Protein AF-A0A377ZFV7-F1 (afdb_monomer_lite)

Radius of gyration: 26.38 Å; chains: 1; bounding box: 52×52×79 Å

Foldseek 3Di:
DDDDDDDDDDPDDDDPDDDVVVVDDAQVLLQLLQLEDPVVNVVVLVVLLVVLVPVPDVVVNVVVLLVVLQRPLVSSCSNCVSVVHDDDPCSVPHDHDDHDVNRRYDNVSYCPSPPDDAQAPFEWEWEDDLAAAPVVVVVVCVVCVVSNYHYAYEYQDADWHQYPVRDTDGHRYYCVRCPLVNRRDDDDDDDDDDDPDDDDDRARDNPNDGDDD

InterPro domains:
  IPR010582 Catalase immune-responsive domain [PF06628] (20-83)
  IPR020835 Catalase superfamily [SSF56634] (13-105)
  IPR024712 Catalase, mono-functional, haem-containing, clade 2 [PTHR42821] (7-181)
  IPR029062 Class I glutamine amidotransferase-like [G3DSA:3.40.50.880] (121-182)
  IPR043156 Catalase, mono-functional, haem-containing, clade 2, helical domain [G3DSA:1.20.1370.20] (17-120)

Structure (mmCIF, N/CA/C/O backbone):
data_AF-A0A377ZFV7-F1
#
_entry.id   AF-A0A377ZFV7-F1
#
loop_
_atom_site.group_PDB
_atom_site.id
_atom_site.type_symbol
_atom_site.label_atom_id
_atom_site.label_alt_id
_atom_site.label_comp_id
_atom_site.label_asym_id
_atom_site.label_entity_id
_atom_site.label_seq_id
_atom_site.pdbx_PDB_ins_code
_atom_site.Cartn_x
_atom_site.Cartn_y
_atom_site.Cartn_z
_atom_site.occupancy
_atom_site.B_iso_or_equiv
_atom_site.auth_seq_id
_atom_site.auth_comp_id
_atom_site.auth_asym_id
_atom_site.auth_atom_id
_atom_site.pdbx_PDB_model_num
ATOM 1 N N . MET A 1 1 ? -27.973 33.527 -16.869 1.00 44.62 1 MET A N 1
ATOM 2 C CA . MET A 1 1 ? -27.490 33.645 -18.260 1.00 44.62 1 MET A CA 1
ATOM 3 C C . MET A 1 1 ? -26.075 33.079 -18.285 1.00 44.62 1 MET A C 1
ATOM 5 O O . MET A 1 1 ? -25.157 33.762 -17.860 1.00 44.62 1 MET A O 1
ATOM 9 N N . ALA A 1 2 ? -25.918 31.790 -18.598 1.00 49.75 2 ALA A N 1
ATOM 10 C CA . ALA A 1 2 ? -24.609 31.134 -18.607 1.00 49.75 2 ALA A CA 1
ATOM 11 C C . ALA A 1 2 ? -23.930 31.407 -19.956 1.00 49.75 2 ALA A C 1
ATOM 13 O O . ALA A 1 2 ? -24.480 31.064 -21.002 1.00 49.75 2 ALA A O 1
ATOM 14 N N . LEU A 1 3 ? -22.778 32.081 -19.929 1.00 61.56 3 LEU A N 1
ATOM 15 C CA . LEU A 1 3 ? -21.938 32.307 -21.106 1.00 61.56 3 LEU A CA 1
ATOM 16 C C . LEU A 1 3 ? -21.513 30.948 -21.675 1.00 61.56 3 LEU A C 1
ATOM 18 O O . LEU A 1 3 ? -20.969 30.114 -20.954 1.00 61.56 3 LEU A O 1
ATOM 22 N N . SER A 1 4 ? -21.794 30.715 -22.957 1.00 64.75 4 SER A N 1
ATOM 23 C CA . SER A 1 4 ? -21.299 29.526 -23.656 1.00 64.75 4 SER A CA 1
ATOM 24 C C . SER A 1 4 ? -19.768 29.580 -23.740 1.00 64.75 4 SER A C 1
ATOM 26 O O . SER A 1 4 ? -19.225 30.671 -23.941 1.00 64.75 4 SER A O 1
ATOM 28 N N . PRO A 1 5 ? -19.062 28.444 -23.585 1.00 71.06 5 PRO A N 1
ATOM 29 C CA . PRO A 1 5 ? -17.611 28.419 -23.710 1.00 71.06 5 PRO A CA 1
ATOM 30 C C . PRO A 1 5 ? -17.190 28.880 -25.117 1.00 71.06 5 PRO A C 1
ATOM 32 O O . PRO A 1 5 ? -17.908 28.609 -26.087 1.00 71.06 5 PRO A O 1
ATOM 35 N N . PRO A 1 6 ? -16.055 29.591 -25.249 1.00 79.25 6 PRO A N 1
ATOM 36 C CA . PRO A 1 6 ? -15.599 30.084 -26.541 1.00 79.25 6 PRO A CA 1
ATOM 37 C C . PRO A 1 6 ? -15.317 28.915 -27.501 1.00 79.25 6 PRO A C 1
ATOM 39 O O . PRO A 1 6 ? -14.853 27.859 -27.061 1.00 79.25 6 PRO A O 1
ATOM 42 N N . PRO A 1 7 ? -15.577 29.081 -28.812 1.00 73.06 7 PRO A N 1
ATOM 43 C CA . PRO A 1 7 ? -15.327 28.029 -29.788 1.00 73.06 7 PRO A CA 1
ATOM 44 C C . PRO A 1 7 ? -13.829 27.701 -29.848 1.00 73.06 7 PRO A C 1
ATOM 46 O O . PRO A 1 7 ? -13.000 28.577 -30.094 1.00 73.06 7 PRO A O 1
ATOM 49 N N . SER A 1 8 ? -13.473 26.431 -29.642 1.00 77.44 8 SER A N 1
ATOM 50 C CA . SER A 1 8 ? -12.096 25.954 -29.787 1.00 77.44 8 SER A CA 1
ATOM 51 C C . SER A 1 8 ? -11.778 25.693 -31.260 1.00 77.44 8 SER A C 1
ATOM 53 O O . SER A 1 8 ? -12.455 24.891 -31.906 1.00 77.44 8 SER A O 1
ATOM 55 N N . ALA A 1 9 ? -10.738 26.328 -31.799 1.00 75.38 9 ALA A N 1
ATOM 56 C CA . ALA A 1 9 ? -10.290 26.064 -33.162 1.00 75.38 9 ALA A CA 1
ATOM 57 C C . ALA A 1 9 ? -9.622 24.677 -33.266 1.00 75.38 9 ALA A C 1
ATOM 59 O O . ALA A 1 9 ? -8.660 24.398 -32.553 1.00 75.38 9 ALA A O 1
ATOM 60 N N . SER A 1 10 ? -10.095 23.817 -34.176 1.00 69.56 10 SER A N 1
ATOM 61 C CA . SER A 1 10 ? -9.444 22.541 -34.506 1.00 69.56 10 SER A CA 1
ATOM 62 C C . SER A 1 10 ? -8.810 22.610 -35.897 1.00 69.56 10 SER A C 1
ATOM 64 O O . SER A 1 10 ? -9.507 22.572 -36.909 1.00 69.56 10 SER A O 1
ATOM 66 N N . THR A 1 11 ? -7.482 22.678 -35.959 1.00 75.25 11 THR A N 1
ATOM 67 C CA . THR A 1 11 ? -6.685 22.592 -37.203 1.00 75.25 11 THR A CA 1
ATOM 68 C C . THR A 1 11 ? -6.180 21.171 -37.492 1.00 75.25 11 THR A C 1
ATOM 70 O O . THR A 1 11 ? -5.401 20.953 -38.419 1.00 75.25 11 THR A O 1
ATOM 73 N N . ALA A 1 12 ? -6.606 20.190 -36.693 1.00 71.50 12 ALA A N 1
ATOM 74 C CA . ALA A 1 12 ? -6.081 18.833 -36.720 1.00 71.50 12 ALA A CA 1
ATOM 75 C C . ALA A 1 12 ? -6.584 18.024 -37.927 1.00 71.50 12 ALA A C 1
ATOM 77 O O . ALA A 1 12 ? -7.777 17.983 -38.230 1.00 71.50 12 ALA A O 1
ATOM 78 N N . LYS A 1 13 ? -5.662 17.316 -38.588 1.00 80.06 13 LYS A N 1
ATOM 79 C CA . LYS A 1 13 ? -6.002 16.302 -39.593 1.00 80.06 13 LYS A CA 1
ATOM 80 C C . LYS A 1 13 ? -6.490 15.041 -38.880 1.00 80.06 13 LYS A C 1
ATOM 82 O O . LYS A 1 13 ? -5.920 14.649 -37.867 1.00 80.06 13 LYS A O 1
ATOM 87 N N . LYS A 1 14 ? -7.515 14.382 -39.426 1.00 82.88 14 LYS A N 1
ATOM 88 C CA . LYS A 1 14 ? -8.007 13.100 -38.905 1.00 82.88 14 LYS A CA 1
ATOM 89 C C . LYS A 1 14 ? -6.903 12.043 -39.026 1.00 82.88 14 LYS A C 1
ATOM 91 O O . LYS A 1 14 ? -6.570 11.630 -40.133 1.00 82.88 14 LYS A O 1
ATOM 96 N N . SER A 1 15 ? -6.356 11.608 -37.898 1.00 82.19 15 SER A N 1
ATOM 97 C CA . SER A 1 15 ? -5.379 10.523 -37.804 1.00 82.19 15 SER A CA 1
ATOM 98 C C . SER A 1 15 ? -5.734 9.592 -36.645 1.00 82.19 15 SER A C 1
ATOM 100 O O . SER A 1 15 ? -6.399 9.994 -35.692 1.00 82.19 15 SER A O 1
ATOM 102 N N . ALA A 1 16 ? -5.300 8.335 -36.730 1.00 80.25 16 ALA A N 1
ATOM 103 C CA . ALA A 1 16 ? -5.353 7.376 -35.630 1.00 80.25 16 ALA A CA 1
ATOM 104 C C . ALA A 1 16 ? -3.935 7.201 -35.067 1.00 80.25 16 ALA A C 1
ATOM 106 O O . ALA A 1 16 ? -3.266 6.207 -35.331 1.00 80.25 16 ALA A O 1
ATOM 107 N N . SER A 1 17 ? -3.443 8.222 -34.364 1.00 82.62 17 SER A N 1
ATOM 108 C CA . SER A 1 17 ? -2.094 8.257 -33.787 1.00 82.62 17 SER A CA 1
ATOM 109 C C . SER A 1 17 ? -2.138 8.827 -32.374 1.00 82.62 17 SER A C 1
ATOM 111 O O . SER A 1 17 ? -2.801 9.841 -32.152 1.00 82.62 17 SER A O 1
ATOM 113 N N . ALA A 1 18 ? -1.401 8.225 -31.440 1.00 82.88 18 ALA A N 1
ATOM 114 C CA . ALA A 1 18 ? -1.183 8.829 -30.130 1.00 82.88 18 ALA A CA 1
ATOM 115 C C . ALA A 1 18 ? -0.324 10.094 -30.278 1.00 82.88 18 ALA A C 1
ATOM 117 O O . ALA A 1 18 ? 0.642 10.110 -31.044 1.00 82.88 18 ALA A O 1
ATOM 118 N N . ALA A 1 19 ? -0.689 11.164 -29.571 1.00 87.81 19 ALA A N 1
ATOM 119 C CA . ALA A 1 19 ? 0.104 12.384 -29.581 1.00 87.81 19 ALA A CA 1
ATOM 120 C C . ALA A 1 19 ? 1.446 12.140 -28.860 1.00 87.81 19 ALA A C 1
ATOM 122 O O . ALA A 1 19 ? 1.444 11.522 -27.794 1.00 87.81 19 ALA A O 1
ATOM 123 N N . PRO A 1 20 ? 2.582 12.647 -29.377 1.00 87.69 20 PRO A N 1
ATOM 124 C CA . PRO A 1 20 ? 3.894 12.424 -28.763 1.00 87.69 20 PRO A CA 1
ATOM 125 C C . PRO A 1 20 ? 3.994 12.882 -27.303 1.00 87.69 20 PRO A C 1
ATOM 127 O O . PRO A 1 20 ? 4.747 12.303 -26.530 1.00 87.69 20 PRO A O 1
ATOM 130 N N . SER A 1 21 ? 3.194 13.875 -26.897 1.00 87.62 21 SER A N 1
ATOM 131 C CA . SER A 1 21 ? 3.130 14.353 -25.510 1.00 87.62 21 SER A CA 1
ATOM 132 C C . SER A 1 21 ? 2.621 13.307 -24.509 1.00 87.62 21 SER A C 1
ATOM 134 O O . SER A 1 21 ? 2.750 13.516 -23.312 1.00 87.62 21 SER A O 1
ATOM 136 N N . PHE A 1 22 ? 2.042 12.198 -24.978 1.00 88.88 22 PHE A N 1
ATOM 137 C CA . PHE A 1 22 ? 1.564 11.082 -24.153 1.00 88.88 22 PHE A CA 1
ATOM 138 C C . PHE A 1 22 ? 2.612 9.961 -24.021 1.00 88.88 22 PHE A C 1
ATOM 140 O O . PHE A 1 22 ? 2.316 8.919 -23.449 1.00 88.88 22 PHE A O 1
ATOM 147 N N . GLY A 1 23 ? 3.813 10.138 -24.587 1.00 92.56 23 GLY A N 1
ATOM 148 C CA . GLY A 1 23 ? 4.883 9.134 -24.619 1.00 92.56 23 GLY A CA 1
ATOM 149 C C . GLY A 1 23 ? 5.722 9.015 -23.341 1.00 92.56 23 GLY A C 1
ATOM 150 O O . GLY A 1 23 ? 6.803 8.437 -23.395 1.00 92.56 23 GLY A O 1
ATOM 151 N N . GLU A 1 24 ? 5.270 9.588 -22.225 1.00 93.75 24 GLU A N 1
ATOM 152 C CA . GLU A 1 24 ? 5.927 9.519 -20.915 1.00 93.75 24 GLU A CA 1
ATOM 153 C C . GLU A 1 24 ? 5.039 8.698 -19.968 1.00 93.75 24 GLU A C 1
ATOM 155 O O . GLU A 1 24 ? 3.837 8.951 -19.875 1.00 93.75 24 GLU A O 1
ATOM 160 N N . TYR A 1 25 ? 5.614 7.688 -19.310 1.00 96.00 25 TYR A N 1
ATOM 161 C CA . TYR A 1 25 ? 4.856 6.656 -18.591 1.00 96.00 25 TYR A CA 1
ATOM 162 C C . TYR A 1 25 ? 5.314 6.422 -17.149 1.00 96.00 25 TYR A C 1
ATOM 164 O O . TYR A 1 25 ? 4.626 5.721 -16.409 1.00 96.00 25 TYR A O 1
ATOM 172 N N . TYR A 1 26 ? 6.464 6.961 -16.743 1.00 97.69 26 TYR A N 1
ATOM 173 C CA . TYR A 1 26 ? 7.165 6.545 -15.528 1.00 97.69 26 TYR A CA 1
ATOM 174 C C . TYR A 1 26 ? 7.356 7.680 -14.515 1.00 97.69 26 TYR A C 1
ATOM 176 O O . TYR A 1 26 ? 7.428 7.400 -13.317 1.00 97.69 26 TYR A O 1
ATOM 184 N N . ALA A 1 27 ? 7.372 8.950 -14.936 1.00 97.00 27 ALA A N 1
ATOM 185 C CA . ALA A 1 27 ? 7.595 10.077 -14.028 1.00 97.00 27 ALA A CA 1
ATOM 186 C C . ALA A 1 27 ? 6.456 10.237 -13.010 1.00 97.00 27 ALA A C 1
ATOM 188 O O . ALA A 1 27 ? 6.713 10.423 -11.823 1.00 97.00 27 ALA A O 1
ATOM 189 N N . GLN A 1 28 ? 5.199 10.095 -13.443 1.00 97.00 28 GLN A N 1
ATOM 190 C CA . GLN A 1 28 ? 4.037 10.178 -12.547 1.00 97.00 28 GLN A CA 1
ATOM 191 C C . GLN A 1 28 ? 3.963 9.003 -11.548 1.00 97.00 28 GLN A C 1
ATOM 193 O O . GLN A 1 28 ? 3.819 9.259 -10.351 1.00 97.00 28 GLN A O 1
ATOM 198 N N . PRO A 1 29 ? 4.124 7.724 -11.960 1.00 98.06 29 PRO A N 1
ATOM 199 C CA . PRO A 1 29 ? 4.243 6.618 -11.006 1.00 98.06 29 PRO A CA 1
ATOM 200 C C . PRO A 1 29 ? 5.390 6.787 -10.008 1.00 98.06 29 PRO A C 1
ATOM 202 O O . PRO A 1 29 ? 5.229 6.462 -8.832 1.00 98.06 29 PRO A O 1
ATOM 205 N N . ARG A 1 30 ? 6.533 7.324 -10.454 1.00 97.81 30 ARG A N 1
ATOM 206 C CA . ARG A 1 30 ? 7.673 7.599 -9.577 1.00 97.81 30 ARG A CA 1
ATOM 207 C C . ARG A 1 30 ? 7.340 8.681 -8.556 1.00 97.81 30 ARG A C 1
ATOM 209 O O . ARG A 1 30 ? 7.578 8.472 -7.370 1.00 97.81 30 ARG A O 1
ATOM 216 N N . LEU A 1 31 ? 6.751 9.793 -8.996 1.00 98.06 31 LEU A N 1
ATOM 217 C CA . LEU A 1 31 ? 6.278 10.856 -8.109 1.00 98.06 31 LEU A CA 1
ATOM 218 C C . LEU A 1 31 ? 5.319 10.294 -7.051 1.00 98.06 31 LEU A C 1
ATOM 220 O O . LEU A 1 31 ? 5.494 10.555 -5.862 1.00 98.06 31 LEU A O 1
ATOM 224 N N . PHE A 1 32 ? 4.350 9.471 -7.463 1.00 98.31 32 PHE A N 1
ATOM 225 C CA . PHE A 1 32 ? 3.420 8.823 -6.542 1.00 98.31 32 PHE A CA 1
ATOM 226 C C . PHE A 1 32 ? 4.153 7.950 -5.517 1.00 98.31 32 PHE A C 1
ATOM 228 O O . PHE A 1 32 ? 3.952 8.141 -4.321 1.00 98.31 32 PHE A O 1
ATOM 235 N N . TRP A 1 33 ? 5.041 7.054 -5.963 1.00 98.12 33 TRP A N 1
ATOM 236 C CA . TRP A 1 33 ? 5.828 6.160 -5.104 1.00 98.12 33 TRP A CA 1
ATOM 237 C C . TRP A 1 33 ? 6.673 6.908 -4.064 1.00 98.12 33 TRP A C 1
ATOM 239 O O . TRP A 1 33 ? 6.660 6.558 -2.882 1.00 98.12 33 TRP A O 1
ATOM 249 N N . LEU A 1 34 ? 7.378 7.962 -4.485 1.00 97.69 34 LEU A N 1
ATOM 250 C CA . LEU A 1 34 ? 8.231 8.777 -3.612 1.00 97.69 34 LEU A CA 1
ATOM 251 C C . LEU A 1 34 ? 7.438 9.616 -2.605 1.00 97.69 34 LEU A C 1
ATOM 253 O O . LEU A 1 34 ? 7.991 10.052 -1.594 1.00 97.69 34 LEU A O 1
ATOM 257 N N . SER A 1 35 ? 6.154 9.833 -2.873 1.00 97.56 35 SER A N 1
ATOM 258 C CA . SER A 1 35 ? 5.252 10.576 -1.994 1.00 97.56 35 SER A CA 1
ATOM 259 C C . SER A 1 35 ? 4.660 9.722 -0.872 1.00 97.56 35 SER A C 1
ATOM 261 O O . SER A 1 35 ? 4.135 10.268 0.094 1.00 97.56 35 SER A O 1
ATOM 263 N N . GLN A 1 36 ? 4.753 8.395 -0.975 1.00 97.75 36 GLN A N 1
ATOM 264 C CA . GLN A 1 36 ? 4.169 7.470 -0.009 1.00 97.75 36 GLN A CA 1
ATOM 265 C C . GLN A 1 36 ? 5.007 7.359 1.269 1.00 97.75 36 GLN A C 1
ATOM 267 O O . GLN A 1 36 ? 6.240 7.365 1.242 1.00 97.75 36 GLN A O 1
ATOM 272 N N . THR A 1 37 ? 4.335 7.173 2.404 1.00 96.19 37 THR A N 1
ATOM 273 C CA . THR A 1 37 ? 4.993 6.804 3.663 1.00 96.19 37 THR A CA 1
ATOM 274 C C . THR A 1 37 ? 5.579 5.384 3.577 1.00 96.19 37 THR A C 1
ATOM 276 O O . THR A 1 37 ? 5.115 4.572 2.772 1.00 96.19 37 THR A O 1
ATOM 279 N N . PRO A 1 38 ? 6.547 5.006 4.436 1.00 96.31 38 PRO A N 1
ATOM 280 C CA . PRO A 1 38 ? 7.144 3.667 4.390 1.00 96.31 38 PRO A CA 1
ATOM 281 C C . PRO A 1 38 ? 6.132 2.515 4.509 1.00 96.31 38 PRO A C 1
ATOM 283 O O . PRO A 1 38 ? 6.322 1.461 3.907 1.00 96.31 38 PRO A O 1
ATOM 286 N N . ILE A 1 39 ? 5.038 2.707 5.257 1.00 95.06 39 ILE A N 1
ATOM 287 C CA . ILE A 1 39 ? 3.989 1.686 5.393 1.00 95.06 39 ILE A CA 1
ATOM 288 C C . ILE A 1 39 ? 3.142 1.560 4.121 1.00 95.06 39 ILE A C 1
ATOM 290 O O . ILE A 1 39 ? 2.793 0.452 3.722 1.00 95.06 39 ILE A O 1
ATOM 294 N N . GLU A 1 40 ? 2.849 2.672 3.448 1.00 95.75 40 GLU A N 1
ATOM 295 C CA . GLU A 1 40 ? 2.148 2.665 2.159 1.00 95.75 40 GLU A CA 1
ATOM 296 C C . GLU A 1 40 ? 3.015 2.047 1.068 1.00 95.75 40 GLU A C 1
ATOM 298 O O . GLU A 1 40 ? 2.529 1.221 0.300 1.00 95.75 40 GLU A O 1
ATOM 303 N N . GLN A 1 41 ? 4.309 2.374 1.048 1.00 98.06 41 GLN A N 1
ATOM 304 C CA . GLN A 1 41 ? 5.277 1.740 0.157 1.00 98.06 41 GLN A CA 1
ATOM 305 C C . GLN A 1 41 ? 5.299 0.221 0.348 1.00 98.06 41 GLN A C 1
ATOM 307 O O . GLN A 1 41 ? 5.231 -0.524 -0.632 1.00 98.06 41 GLN A O 1
ATOM 312 N N . GLN A 1 42 ? 5.305 -0.252 1.598 1.00 98.06 42 GLN A N 1
ATOM 313 C CA . GLN A 1 42 ? 5.226 -1.682 1.884 1.00 98.06 42 GLN A CA 1
ATOM 314 C C . GLN A 1 42 ? 3.907 -2.297 1.397 1.00 98.06 42 GLN A C 1
ATOM 316 O O . GLN A 1 42 ? 3.926 -3.347 0.763 1.00 98.06 42 GLN A O 1
ATOM 321 N N . HIS A 1 43 ? 2.765 -1.639 1.616 1.00 97.50 43 HIS A N 1
ATOM 322 C CA . HIS A 1 43 ? 1.480 -2.126 1.104 1.00 97.50 43 HIS A CA 1
ATOM 323 C C . HIS A 1 43 ? 1.432 -2.185 -0.430 1.00 97.50 43 HIS A C 1
ATOM 325 O O . HIS A 1 43 ? 0.825 -3.101 -0.983 1.00 97.50 43 HIS A O 1
ATOM 331 N N . ILE A 1 44 ? 2.074 -1.242 -1.125 1.00 98.25 44 ILE A N 1
ATOM 332 C CA . ILE A 1 44 ? 2.203 -1.264 -2.587 1.00 98.25 44 ILE A CA 1
ATOM 333 C C . ILE A 1 44 ? 3.037 -2.472 -3.027 1.00 98.25 44 ILE A C 1
ATOM 335 O O . ILE A 1 44 ? 2.602 -3.218 -3.907 1.00 98.25 44 ILE A O 1
ATOM 339 N N . ILE A 1 45 ? 4.192 -2.704 -2.392 1.00 98.44 45 ILE A N 1
ATOM 340 C CA . ILE A 1 45 ? 5.043 -3.877 -2.648 1.00 98.44 45 ILE A CA 1
ATOM 341 C C . ILE A 1 45 ? 4.246 -5.169 -2.434 1.00 98.44 45 ILE A C 1
ATOM 343 O O . ILE A 1 45 ? 4.233 -6.043 -3.306 1.00 98.44 45 ILE A O 1
ATOM 347 N N . ASP A 1 46 ? 3.551 -5.284 -1.302 1.00 97.69 46 ASP A N 1
ATOM 348 C CA . ASP A 1 46 ? 2.749 -6.456 -0.952 1.00 97.69 46 ASP A CA 1
ATOM 349 C C . ASP A 1 46 ? 1.598 -6.659 -1.946 1.00 97.69 46 ASP A C 1
ATOM 351 O O . ASP A 1 46 ? 1.312 -7.790 -2.335 1.00 97.69 46 ASP A O 1
ATOM 355 N N . GLY A 1 47 ? 0.970 -5.573 -2.408 1.00 98.12 47 GLY A N 1
ATOM 356 C CA . GLY A 1 47 ? -0.086 -5.591 -3.417 1.00 98.12 47 GLY A CA 1
ATOM 357 C C . GLY A 1 47 ? 0.397 -6.141 -4.758 1.00 98.12 47 GLY A C 1
ATOM 358 O O . GLY A 1 47 ? -0.187 -7.097 -5.274 1.00 98.12 47 GLY A O 1
ATOM 359 N N . PHE A 1 48 ? 1.498 -5.603 -5.294 1.00 98.50 48 PHE A N 1
ATOM 360 C CA . PHE A 1 48 ? 2.116 -6.133 -6.515 1.00 98.50 48 PHE A CA 1
ATOM 361 C C . PHE A 1 48 ? 2.519 -7.597 -6.350 1.00 98.50 48 PHE A C 1
ATOM 363 O O . PHE A 1 48 ? 2.201 -8.424 -7.203 1.00 98.50 48 PHE A O 1
ATOM 370 N N . SER A 1 49 ? 3.168 -7.932 -5.236 1.00 98.00 49 SER A N 1
ATOM 371 C CA . SER A 1 49 ? 3.625 -9.293 -4.948 1.00 98.00 49 SER A CA 1
ATOM 372 C C . SER A 1 49 ? 2.450 -10.274 -4.877 1.00 98.00 49 SER A C 1
ATOM 374 O O . SER A 1 49 ? 2.485 -11.339 -5.493 1.00 98.00 49 SER A O 1
ATOM 376 N N . PHE A 1 50 ? 1.372 -9.906 -4.180 1.00 98.19 50 PHE A N 1
ATOM 377 C CA . PHE A 1 50 ? 0.175 -10.729 -4.040 1.00 98.19 50 PHE A CA 1
ATOM 378 C C . PHE A 1 50 ? -0.527 -10.952 -5.379 1.00 98.19 50 PHE A C 1
ATOM 380 O O . PHE A 1 50 ? -0.860 -12.093 -5.700 1.00 98.19 50 PHE A O 1
ATOM 387 N N . GLU A 1 51 ? -0.731 -9.908 -6.183 1.00 98.44 51 GLU A N 1
ATOM 388 C CA . GLU A 1 51 ? -1.392 -10.059 -7.483 1.00 98.44 51 GLU A CA 1
ATOM 389 C C . GLU A 1 51 ? -0.524 -10.825 -8.487 1.00 98.44 51 GLU A C 1
ATOM 391 O O . GLU A 1 51 ? -1.009 -11.755 -9.136 1.00 98.44 51 GLU A O 1
ATOM 396 N N . LEU A 1 52 ? 0.778 -10.531 -8.559 1.00 97.88 52 LEU A N 1
ATOM 397 C CA . LEU A 1 52 ? 1.695 -11.239 -9.452 1.00 97.88 52 LEU A CA 1
ATOM 398 C C . LEU A 1 52 ? 1.903 -12.698 -9.041 1.00 97.88 52 LEU A C 1
ATOM 400 O O . LEU A 1 52 ? 2.062 -13.541 -9.920 1.00 97.88 52 LEU A O 1
ATOM 404 N N . SER A 1 53 ? 1.812 -13.042 -7.752 1.00 97.19 53 SER A N 1
ATOM 405 C CA . SER A 1 53 ? 1.893 -14.441 -7.298 1.00 97.19 53 SER A CA 1
ATOM 406 C C . SER A 1 53 ? 0.807 -15.342 -7.903 1.00 97.19 53 SER A C 1
ATOM 408 O O . SER A 1 53 ? 0.998 -16.551 -8.025 1.00 97.19 53 SER A O 1
ATOM 410 N N . LYS A 1 54 ? -0.320 -14.759 -8.334 1.00 97.50 54 LYS A N 1
ATOM 411 C CA . LYS A 1 54 ? -1.435 -15.473 -8.974 1.00 97.50 54 LYS A CA 1
ATOM 412 C C . LYS A 1 54 ? -1.262 -15.604 -10.490 1.00 97.50 54 LYS A C 1
ATOM 414 O O . LYS A 1 54 ? -2.040 -16.300 -11.144 1.00 97.50 54 LYS A O 1
ATOM 419 N N . VAL A 1 55 ? -0.262 -14.942 -11.074 1.00 98.06 55 VAL A N 1
ATOM 420 C CA . VAL A 1 55 ? 0.009 -14.989 -12.512 1.00 98.06 55 VAL A CA 1
ATOM 421 C C . VAL A 1 55 ? 0.813 -16.243 -12.843 1.00 98.06 55 VAL A C 1
ATOM 423 O O . VAL A 1 55 ? 2.003 -16.348 -12.558 1.00 98.06 55 VAL A O 1
ATOM 426 N N . VAL A 1 56 ? 0.161 -17.190 -13.519 1.00 97.19 56 VAL A N 1
ATOM 427 C CA . VAL A 1 56 ? 0.748 -18.503 -13.848 1.00 97.19 56 VAL A CA 1
ATOM 428 C C . VAL A 1 56 ? 1.987 -18.388 -14.746 1.00 97.19 56 VAL A C 1
ATOM 430 O O . VAL A 1 56 ? 2.961 -19.114 -14.571 1.00 97.19 56 VAL A O 1
ATOM 433 N N . ARG A 1 57 ? 1.975 -17.476 -15.726 1.00 97.75 57 ARG A N 1
ATOM 434 C CA . ARG A 1 57 ? 3.068 -17.338 -16.702 1.00 97.75 57 ARG A CA 1
ATOM 435 C C . ARG A 1 57 ? 4.199 -16.489 -16.122 1.00 97.75 57 ARG A C 1
ATOM 437 O O . ARG A 1 57 ? 4.023 -15.292 -15.920 1.00 97.75 57 ARG A O 1
ATOM 444 N N . THR A 1 58 ? 5.363 -17.093 -15.892 1.00 95.88 58 THR A N 1
ATOM 445 C CA . THR A 1 58 ? 6.516 -16.435 -15.246 1.00 95.88 58 THR A CA 1
ATOM 446 C C . THR A 1 58 ? 7.030 -15.218 -16.007 1.00 95.88 58 THR A C 1
ATOM 448 O O . THR A 1 58 ? 7.180 -14.162 -15.406 1.00 95.88 58 THR A O 1
ATOM 451 N N . TRP A 1 59 ? 7.150 -15.304 -17.333 1.00 97.12 59 TRP A N 1
ATOM 452 C CA . TRP A 1 59 ? 7.616 -14.187 -18.163 1.00 97.12 59 TRP A CA 1
ATOM 453 C C . TRP A 1 59 ? 6.738 -12.928 -18.066 1.00 97.12 59 TRP A C 1
ATOM 455 O O . TRP A 1 59 ? 7.196 -11.830 -18.366 1.00 97.12 59 TRP A O 1
ATOM 465 N N . ILE A 1 60 ? 5.470 -13.055 -17.651 1.00 97.88 60 ILE A N 1
ATOM 466 C CA . ILE A 1 60 ? 4.617 -11.887 -17.385 1.00 97.88 60 ILE A CA 1
ATOM 467 C C . ILE A 1 60 ? 5.072 -11.196 -16.098 1.00 97.88 60 ILE A C 1
ATOM 469 O O . ILE A 1 60 ? 5.178 -9.975 -16.074 1.00 97.88 60 ILE A O 1
ATOM 473 N N . ARG A 1 61 ? 5.366 -11.967 -15.045 1.00 97.88 61 ARG A N 1
ATOM 474 C CA . ARG A 1 61 ? 5.853 -11.440 -13.763 1.00 97.88 61 ARG A CA 1
ATOM 475 C C . ARG A 1 61 ? 7.180 -10.709 -13.950 1.00 97.88 61 ARG A C 1
ATOM 477 O O . ARG A 1 61 ? 7.303 -9.573 -13.514 1.00 97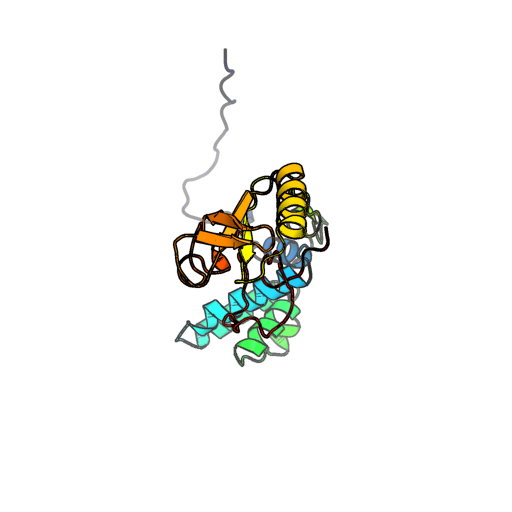.88 61 ARG A O 1
ATOM 484 N N . GLU A 1 62 ? 8.109 -11.326 -14.677 1.00 97.62 62 GLU A N 1
ATOM 485 C CA . GLU A 1 62 ? 9.413 -10.742 -15.022 1.00 97.62 62 GLU A CA 1
ATOM 486 C C . GLU A 1 62 ? 9.264 -9.415 -15.776 1.00 97.62 62 GLU A C 1
ATOM 488 O O . GLU A 1 62 ? 9.886 -8.428 -15.401 1.00 97.62 62 GLU A O 1
ATOM 493 N N . ARG A 1 63 ? 8.377 -9.346 -16.781 1.00 98.25 63 ARG A N 1
ATOM 494 C CA . ARG A 1 63 ? 8.119 -8.100 -17.526 1.00 98.25 63 ARG A CA 1
ATOM 495 C C . ARG A 1 63 ? 7.489 -7.005 -16.676 1.00 98.25 63 ARG A C 1
ATOM 497 O O . ARG A 1 63 ? 7.772 -5.833 -16.887 1.00 98.25 63 ARG A O 1
ATOM 504 N N . VAL A 1 64 ? 6.615 -7.355 -15.734 1.00 98.31 64 VAL A N 1
ATOM 505 C CA . VAL A 1 64 ? 6.050 -6.349 -14.824 1.00 98.31 64 VAL A CA 1
ATOM 506 C C . VAL A 1 64 ? 7.133 -5.828 -13.883 1.00 98.31 64 VAL A C 1
ATOM 508 O O . VAL A 1 64 ? 7.237 -4.618 -13.722 1.00 98.31 64 VAL A O 1
ATOM 511 N N . VAL A 1 65 ? 7.972 -6.704 -13.321 1.00 98.06 65 VAL A N 1
ATOM 512 C CA . VAL A 1 65 ? 9.121 -6.299 -12.490 1.00 98.06 65 VAL A CA 1
ATOM 513 C C . VAL A 1 65 ? 10.098 -5.419 -13.280 1.00 98.06 65 VAL A C 1
ATOM 515 O O . VAL A 1 65 ? 10.570 -4.417 -12.750 1.00 98.06 65 VAL A O 1
ATOM 518 N N . ASP A 1 66 ? 10.321 -5.716 -14.560 1.00 98.06 66 ASP A N 1
ATOM 519 C CA . ASP A 1 66 ? 11.111 -4.871 -15.462 1.00 98.06 66 ASP A CA 1
ATOM 520 C C . ASP A 1 66 ? 10.518 -3.458 -15.605 1.00 98.06 66 ASP A C 1
ATOM 522 O O . ASP A 1 66 ? 11.223 -2.460 -15.455 1.00 98.06 66 ASP A O 1
ATOM 526 N N . HIS A 1 67 ? 9.199 -3.333 -15.782 1.00 98.25 67 HIS A N 1
ATOM 527 C CA . HIS A 1 67 ? 8.540 -2.023 -15.772 1.00 98.25 67 HIS A CA 1
ATOM 528 C C . HIS A 1 67 ? 8.652 -1.305 -14.422 1.00 98.25 67 HIS A C 1
ATOM 530 O O . HIS A 1 67 ? 8.802 -0.085 -14.400 1.00 98.25 67 HIS A O 1
ATOM 536 N N . LEU A 1 68 ? 8.613 -2.028 -13.298 1.00 98.25 68 LEU A N 1
ATOM 537 C CA . LEU A 1 68 ? 8.824 -1.420 -11.982 1.00 98.25 68 LEU A CA 1
ATOM 538 C C . LEU A 1 68 ? 10.237 -0.841 -11.850 1.00 98.25 68 LEU A C 1
ATOM 540 O O . LEU A 1 68 ? 10.393 0.212 -11.237 1.00 98.25 68 LEU A O 1
ATOM 544 N N . ALA A 1 69 ? 11.246 -1.468 -12.463 1.00 98.12 69 ALA A N 1
ATOM 545 C CA . ALA A 1 69 ? 12.625 -0.974 -12.434 1.00 98.12 69 ALA A CA 1
ATOM 546 C C . ALA A 1 69 ? 12.783 0.374 -13.163 1.00 98.12 69 ALA A C 1
ATOM 548 O O . ALA A 1 69 ? 13.625 1.184 -12.786 1.00 98.12 69 ALA A O 1
ATOM 549 N N . HIS A 1 70 ? 11.915 0.666 -14.139 1.00 98.06 70 HIS A N 1
ATOM 550 C CA . HIS A 1 70 ? 11.840 1.982 -14.784 1.00 98.06 70 HIS A CA 1
ATOM 551 C C . HIS A 1 70 ? 11.182 3.055 -13.898 1.00 98.06 70 HIS A C 1
ATOM 553 O O . HIS A 1 70 ? 11.344 4.247 -14.155 1.00 98.06 70 HIS A O 1
ATOM 559 N N . ILE A 1 71 ? 10.434 2.657 -12.864 1.00 98.00 71 ILE A N 1
ATOM 560 C CA . ILE A 1 71 ? 9.776 3.569 -11.916 1.00 98.00 71 ILE A CA 1
ATOM 561 C C . ILE A 1 71 ? 10.705 3.852 -10.735 1.00 98.00 71 ILE A C 1
ATOM 563 O O . ILE A 1 71 ? 10.993 5.013 -10.428 1.00 98.00 71 ILE A O 1
ATOM 567 N N . ASP A 1 72 ? 11.153 2.795 -10.054 1.00 98.38 72 ASP A N 1
ATOM 568 C CA . ASP A 1 72 ? 12.073 2.860 -8.923 1.00 98.38 72 ASP A CA 1
ATOM 569 C C . ASP A 1 72 ? 12.736 1.499 -8.662 1.00 98.38 72 ASP A C 1
ATOM 571 O O . ASP A 1 72 ? 12.062 0.474 -8.527 1.00 98.38 72 ASP A O 1
ATOM 575 N N . THR A 1 73 ? 14.063 1.492 -8.525 1.00 97.31 73 THR A N 1
ATOM 576 C CA . THR A 1 73 ? 14.837 0.258 -8.336 1.00 97.31 73 THR A CA 1
ATOM 577 C C . THR A 1 73 ? 14.471 -0.470 -7.043 1.00 97.31 73 THR A C 1
ATOM 579 O O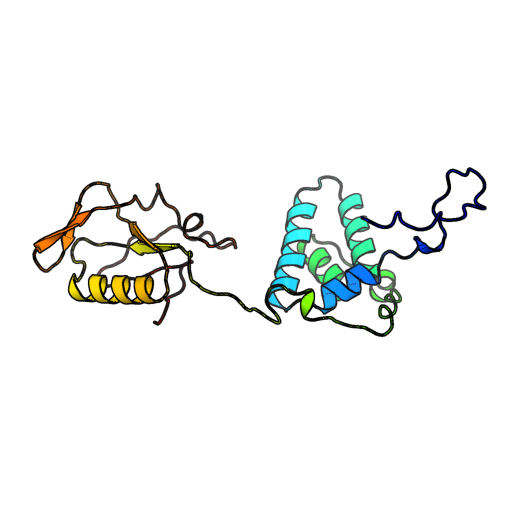 . THR A 1 73 ? 14.357 -1.691 -7.054 1.00 97.31 73 THR A O 1
ATOM 582 N N . LYS A 1 74 ? 14.209 0.242 -5.936 1.00 97.25 74 LYS A N 1
ATOM 583 C CA . LYS A 1 74 ? 13.894 -0.406 -4.648 1.00 97.25 74 LYS A CA 1
ATOM 584 C C . LYS A 1 74 ? 12.531 -1.087 -4.675 1.00 97.25 74 LYS A C 1
ATOM 586 O O . LYS A 1 74 ? 12.378 -2.172 -4.120 1.00 97.25 74 LYS A O 1
ATOM 591 N N . LEU A 1 75 ? 11.551 -0.463 -5.332 1.00 98.38 75 LEU A N 1
ATOM 592 C CA . LEU A 1 75 ? 10.242 -1.071 -5.569 1.00 98.38 75 LEU A CA 1
ATOM 593 C C . LEU A 1 75 ? 10.389 -2.379 -6.358 1.00 98.38 75 LEU A C 1
ATOM 595 O O . LEU A 1 75 ? 9.846 -3.410 -5.961 1.00 98.38 75 LEU A O 1
ATOM 599 N N . ALA A 1 76 ? 11.148 -2.342 -7.453 1.00 98.25 76 ALA A N 1
ATOM 600 C CA . ALA A 1 76 ? 11.362 -3.500 -8.307 1.00 98.25 76 ALA A CA 1
ATOM 601 C C . ALA A 1 76 ? 12.128 -4.625 -7.597 1.00 98.25 76 ALA A C 1
ATOM 603 O O . ALA A 1 76 ? 11.717 -5.779 -7.680 1.00 98.25 76 ALA A O 1
ATOM 604 N N . GLU A 1 77 ? 13.182 -4.297 -6.845 1.00 98.12 77 GLU A N 1
ATOM 605 C CA . GLU A 1 77 ? 13.945 -5.260 -6.043 1.00 98.12 77 GLU A CA 1
ATOM 606 C C . GLU A 1 77 ? 13.078 -5.923 -4.970 1.00 98.12 77 GLU A C 1
ATOM 608 O O . GLU A 1 77 ? 13.117 -7.143 -4.818 1.00 98.12 77 GLU A O 1
ATOM 613 N N . ALA A 1 78 ? 12.256 -5.151 -4.254 1.00 98.31 78 ALA A N 1
ATOM 614 C CA . ALA A 1 78 ? 11.398 -5.690 -3.205 1.00 98.31 78 ALA A CA 1
ATOM 615 C C . ALA A 1 78 ? 10.314 -6.629 -3.765 1.00 98.31 78 ALA A C 1
ATOM 617 O O . ALA A 1 78 ? 10.092 -7.718 -3.230 1.00 98.31 78 ALA A O 1
ATOM 618 N N . VAL A 1 79 ? 9.664 -6.246 -4.870 1.00 98.50 79 VAL A N 1
ATOM 619 C CA . VAL A 1 79 ? 8.682 -7.109 -5.549 1.00 98.50 79 VAL A CA 1
ATOM 620 C C . VAL A 1 79 ? 9.367 -8.331 -6.170 1.00 98.50 79 VAL A C 1
ATOM 622 O O . VAL A 1 79 ? 8.852 -9.444 -6.058 1.00 98.50 79 VAL A O 1
ATOM 625 N N . GLY A 1 80 ? 10.540 -8.152 -6.781 1.00 98.00 80 GLY A N 1
ATOM 626 C CA . GLY A 1 80 ? 11.347 -9.231 -7.347 1.00 98.00 80 GLY A CA 1
ATOM 627 C C . GLY A 1 80 ? 11.722 -10.274 -6.297 1.00 98.00 80 GLY A C 1
ATOM 628 O O . GLY A 1 80 ? 11.445 -11.459 -6.487 1.00 98.00 80 GLY A O 1
ATOM 629 N N . ALA A 1 81 ? 12.225 -9.837 -5.140 1.00 98.12 81 ALA A N 1
ATOM 630 C CA . ALA A 1 81 ? 12.573 -10.711 -4.021 1.00 98.12 81 ALA A CA 1
ATOM 631 C C . ALA A 1 81 ? 11.381 -11.566 -3.552 1.00 98.12 81 ALA A C 1
ATOM 633 O O . ALA A 1 81 ? 11.524 -12.775 -3.368 1.00 98.12 81 ALA A O 1
ATOM 634 N N . ASN A 1 82 ? 10.187 -10.976 -3.438 1.00 98.00 82 ASN A N 1
ATOM 635 C CA . ASN A 1 82 ? 8.972 -11.700 -3.046 1.00 98.00 82 ASN A CA 1
ATOM 636 C C . ASN A 1 82 ? 8.509 -12.736 -4.085 1.00 98.00 82 ASN A C 1
ATOM 638 O O . ASN A 1 82 ? 7.830 -13.704 -3.736 1.00 98.00 82 ASN A O 1
ATOM 642 N N . LEU A 1 83 ? 8.847 -12.536 -5.360 1.00 97.06 83 LEU A N 1
ATOM 643 C CA . LEU A 1 83 ? 8.475 -13.422 -6.465 1.00 97.06 83 LEU A CA 1
ATOM 644 C C . LEU A 1 83 ? 9.584 -14.410 -6.856 1.00 97.06 83 LEU A C 1
ATOM 646 O O . LEU A 1 83 ? 9.350 -15.250 -7.728 1.00 97.06 83 LEU A O 1
ATOM 650 N N . GLY A 1 84 ? 10.760 -14.326 -6.225 1.00 97.00 84 GLY A N 1
ATOM 651 C CA . GLY A 1 84 ? 11.941 -15.111 -6.590 1.00 97.00 84 GLY A CA 1
ATOM 652 C C . GLY A 1 84 ? 12.558 -14.699 -7.932 1.00 97.00 84 GLY A C 1
ATOM 653 O O . GLY A 1 84 ? 13.079 -15.552 -8.645 1.00 97.00 84 GLY A O 1
ATOM 654 N N . ILE A 1 85 ? 12.452 -13.419 -8.300 1.00 97.12 85 ILE A N 1
ATOM 655 C CA . ILE A 1 85 ? 13.031 -12.832 -9.514 1.00 97.12 85 ILE A CA 1
ATOM 656 C C . ILE A 1 85 ? 14.191 -11.925 -9.103 1.00 97.12 85 ILE A C 1
ATOM 658 O O . ILE A 1 85 ? 13.996 -10.948 -8.380 1.00 97.12 85 ILE A O 1
ATOM 662 N N . GLU A 1 86 ? 15.391 -12.234 -9.584 1.00 96.25 86 GLU A N 1
ATOM 663 C CA . GLU A 1 86 ? 16.563 -11.378 -9.407 1.00 96.25 86 GLU A CA 1
ATOM 664 C C . GLU A 1 86 ? 16.669 -10.375 -10.557 1.00 96.25 86 GLU A C 1
ATOM 666 O O . GLU A 1 86 ? 16.576 -10.747 -11.727 1.00 96.25 86 GLU A O 1
ATOM 671 N N . LEU A 1 87 ? 16.875 -9.100 -10.222 1.00 96.38 87 LEU A N 1
ATOM 672 C CA . LEU A 1 87 ? 17.124 -8.063 -11.219 1.00 96.38 87 LEU A CA 1
ATOM 673 C C . LEU A 1 87 ? 18.556 -8.165 -11.740 1.00 96.38 87 LEU A C 1
ATOM 675 O O . LEU A 1 87 ? 19.497 -8.267 -10.939 1.00 96.38 87 LEU A O 1
ATOM 679 N N . SER A 1 88 ? 18.709 -8.047 -13.059 1.00 96.56 88 SER A N 1
ATOM 680 C CA . SER A 1 88 ? 20.015 -7.925 -13.706 1.00 96.56 88 SER A CA 1
ATOM 681 C C . SER A 1 88 ? 20.692 -6.593 -13.369 1.00 96.56 88 SER A C 1
ATOM 683 O O . SER A 1 88 ? 20.040 -5.629 -12.958 1.00 96.56 88 SER A O 1
ATOM 685 N N . ASP A 1 89 ? 22.007 -6.515 -13.581 1.00 96.00 89 ASP A N 1
ATOM 686 C CA . ASP A 1 89 ? 22.755 -5.267 -13.398 1.00 96.00 89 ASP A CA 1
ATOM 687 C C . ASP A 1 89 ? 22.219 -4.148 -14.302 1.00 96.00 89 ASP A C 1
ATOM 689 O O . ASP A 1 89 ? 22.099 -3.006 -13.862 1.00 96.00 89 ASP A O 1
ATOM 693 N N . ASP A 1 90 ? 21.813 -4.470 -15.532 1.00 96.44 90 ASP A N 1
ATOM 694 C CA . ASP A 1 90 ? 21.213 -3.497 -16.450 1.00 96.44 90 ASP A CA 1
ATOM 695 C C . ASP A 1 90 ? 19.913 -2.917 -15.879 1.00 96.44 90 ASP A C 1
ATOM 697 O O . ASP A 1 90 ? 19.721 -1.704 -15.899 1.00 96.44 90 ASP A O 1
ATOM 701 N N . GLN A 1 91 ? 19.050 -3.765 -15.306 1.00 95.19 91 GLN A N 1
ATOM 702 C CA . GLN A 1 91 ? 17.786 -3.336 -14.699 1.00 95.19 91 GLN A CA 1
ATOM 703 C C . GLN A 1 91 ? 18.001 -2.454 -13.467 1.00 95.19 91 GLN A C 1
ATOM 705 O O . GLN A 1 91 ? 17.258 -1.500 -13.245 1.00 95.19 91 GLN A O 1
ATOM 710 N N . ARG A 1 92 ? 19.035 -2.737 -12.668 1.00 94.38 92 ARG A N 1
ATOM 711 C CA . ARG A 1 92 ? 19.374 -1.927 -11.487 1.00 94.38 92 ARG A CA 1
ATOM 712 C C . ARG A 1 92 ? 19.915 -0.547 -11.855 1.00 94.38 92 ARG A C 1
ATOM 714 O O . ARG A 1 92 ? 19.740 0.392 -11.081 1.00 94.38 92 ARG A O 1
ATOM 721 N N . ASN A 1 93 ? 20.545 -0.432 -13.023 1.00 95.31 93 ASN A N 1
ATOM 722 C CA . ASN A 1 93 ? 21.202 0.781 -13.509 1.00 95.31 93 ASN A CA 1
ATOM 723 C C . ASN A 1 93 ? 20.359 1.573 -14.531 1.00 95.31 93 ASN A C 1
ATOM 725 O O . ASN A 1 93 ? 20.886 2.461 -15.207 1.00 95.31 93 ASN A O 1
ATOM 729 N N . ILE A 1 94 ? 19.055 1.287 -14.648 1.00 95.81 94 ILE A N 1
ATOM 730 C CA . ILE A 1 94 ? 18.138 2.062 -15.494 1.00 95.81 94 ILE A CA 1
ATOM 731 C C . ILE A 1 94 ? 18.131 3.531 -15.048 1.00 95.81 94 ILE A C 1
ATOM 733 O O . ILE A 1 94 ? 18.037 3.851 -13.863 1.00 95.81 94 ILE A O 1
ATOM 737 N N . THR A 1 95 ? 18.202 4.448 -16.018 1.00 96.19 95 THR A N 1
ATOM 738 C CA . THR A 1 95 ? 18.046 5.882 -15.746 1.00 96.19 95 THR A CA 1
ATOM 739 C C . THR A 1 95 ? 16.598 6.173 -15.369 1.00 96.19 95 THR A C 1
ATOM 741 O O . THR A 1 95 ? 15.692 6.027 -16.188 1.00 96.19 95 THR A O 1
ATOM 744 N N . LEU A 1 96 ? 16.393 6.590 -14.123 1.00 95.62 96 LEU A N 1
ATOM 745 C CA . LEU A 1 96 ? 15.072 6.886 -13.579 1.00 95.62 96 LEU A CA 1
ATOM 746 C C . LEU A 1 96 ? 14.512 8.193 -14.172 1.00 95.62 96 LEU A C 1
ATOM 748 O O . LEU A 1 96 ? 15.282 9.098 -14.510 1.00 95.62 96 LEU A O 1
ATOM 752 N N . PRO A 1 97 ? 13.180 8.315 -14.298 1.00 94.38 97 PRO A N 1
ATOM 753 C CA . PRO A 1 97 ? 12.551 9.488 -14.889 1.00 94.38 97 PRO A CA 1
ATOM 754 C C . PRO A 1 97 ? 12.814 10.750 -14.063 1.00 94.38 97 PRO A C 1
ATOM 756 O O . PRO A 1 97 ? 12.919 10.711 -12.833 1.00 94.38 97 PRO A O 1
ATOM 759 N N . ALA A 1 98 ? 12.903 11.882 -14.763 1.00 94.25 98 ALA A N 1
ATOM 760 C CA . ALA A 1 98 ? 13.113 13.185 -14.149 1.00 94.25 98 ALA A CA 1
ATOM 761 C C . ALA A 1 98 ? 11.899 13.622 -13.298 1.00 94.25 98 ALA A C 1
ATOM 763 O O . ALA A 1 98 ? 10.775 13.181 -13.559 1.00 94.25 98 ALA A O 1
ATOM 764 N N . PRO A 1 99 ? 12.098 14.521 -12.316 1.00 95.19 99 PRO A N 1
ATOM 765 C CA . PRO A 1 99 ? 11.010 15.068 -11.511 1.00 95.19 99 PRO A CA 1
ATOM 766 C C . PRO A 1 99 ? 9.953 15.769 -12.370 1.00 95.19 99 PRO A C 1
ATOM 768 O O . PRO A 1 99 ? 10.278 16.514 -13.301 1.00 95.19 99 PRO A O 1
ATOM 771 N N . VAL A 1 100 ? 8.679 15.588 -12.027 1.00 95.31 100 VAL A N 1
ATOM 772 C CA . VAL A 1 100 ? 7.567 16.217 -12.749 1.00 95.31 100 VAL A CA 1
ATOM 773 C C . VAL A 1 100 ? 7.552 17.701 -12.405 1.00 95.31 100 VAL A C 1
ATOM 775 O O . VAL A 1 100 ? 7.252 18.077 -11.277 1.00 95.31 100 VAL A O 1
ATOM 778 N N . ASN A 1 101 ? 7.891 18.562 -13.365 1.00 94.44 101 ASN A N 1
ATOM 779 C CA . ASN A 1 101 ? 7.974 20.016 -13.168 1.00 94.44 101 ASN A CA 1
ATOM 780 C C . ASN A 1 101 ? 8.859 20.422 -11.965 1.00 94.44 101 ASN A C 1
ATOM 782 O O . ASN A 1 101 ? 8.575 21.407 -11.288 1.00 94.44 101 ASN A O 1
ATOM 786 N N . GLY A 1 102 ? 9.920 19.656 -11.685 1.00 94.19 102 GLY A N 1
ATOM 787 C CA . GLY A 1 102 ? 10.806 19.886 -10.536 1.00 94.19 102 GLY A CA 1
ATOM 788 C C . GLY A 1 102 ? 10.283 19.353 -9.195 1.00 94.19 102 GLY A C 1
ATOM 789 O O . GLY A 1 102 ? 10.949 19.530 -8.180 1.00 94.19 102 GLY A O 1
ATOM 790 N N . VAL A 1 103 ? 9.123 18.691 -9.176 1.00 95.81 103 VAL A N 1
ATOM 791 C CA . VAL A 1 103 ? 8.543 18.073 -7.978 1.00 95.81 103 VAL A CA 1
ATOM 792 C C . VAL A 1 103 ? 8.991 16.617 -7.882 1.00 95.81 103 VAL A C 1
ATOM 794 O O . VAL A 1 103 ? 8.691 15.802 -8.755 1.00 95.81 103 VAL A O 1
ATOM 797 N N . GLU A 1 104 ? 9.724 16.293 -6.817 1.00 93.19 104 GLU A N 1
ATOM 798 C CA . GLU A 1 104 ? 10.199 14.927 -6.541 1.00 93.19 104 GLU A CA 1
ATOM 799 C C . GLU A 1 104 ? 9.217 14.109 -5.695 1.00 93.19 104 GLU A C 1
ATOM 801 O O . GLU A 1 104 ? 9.120 12.894 -5.857 1.00 93.19 104 GLU A O 1
ATOM 806 N N . LYS A 1 105 ? 8.493 14.772 -4.789 1.00 95.00 105 LYS A N 1
ATOM 807 C CA . LYS A 1 105 ? 7.465 14.186 -3.924 1.00 95.00 105 LYS A CA 1
ATOM 808 C C . LYS A 1 105 ? 6.418 15.237 -3.567 1.00 95.00 105 LYS A C 1
ATOM 810 O O . LYS A 1 105 ? 6.755 16.412 -3.429 1.00 95.00 105 LYS A O 1
ATOM 815 N N . ASP A 1 106 ? 5.186 14.795 -3.365 1.00 95.38 106 ASP A N 1
ATOM 816 C CA . ASP A 1 106 ? 4.047 15.617 -2.972 1.00 95.38 106 ASP A CA 1
ATOM 817 C C . ASP A 1 106 ? 3.241 14.892 -1.874 1.00 95.38 106 ASP A C 1
ATOM 819 O O . ASP A 1 106 ? 2.561 13.907 -2.170 1.00 95.38 106 ASP A O 1
ATOM 823 N N . PRO A 1 107 ? 3.309 15.342 -0.604 1.00 93.56 107 PRO A N 1
ATOM 824 C CA . PRO A 1 107 ? 2.602 14.717 0.519 1.00 93.56 107 PRO A CA 1
ATOM 825 C C . PRO A 1 107 ? 1.093 14.531 0.311 1.00 93.56 107 PRO A C 1
ATOM 827 O O . PRO A 1 107 ? 0.531 13.576 0.843 1.00 93.56 107 PRO A O 1
ATOM 830 N N . SER A 1 108 ? 0.453 15.360 -0.524 1.00 93.88 108 SER A N 1
ATOM 831 C CA . SER A 1 108 ? -0.981 15.248 -0.826 1.00 93.88 108 SER A CA 1
ATOM 832 C C . SER A 1 108 ? -1.360 13.961 -1.573 1.00 93.88 108 SER A C 1
ATOM 834 O O . SER A 1 108 ? -2.532 13.585 -1.615 1.00 93.88 108 SER A O 1
ATOM 836 N N . LEU A 1 109 ? -0.377 13.263 -2.153 1.00 94.69 109 LEU A N 1
ATOM 837 C CA . LEU A 1 109 ? -0.559 11.973 -2.822 1.00 94.69 109 LEU A CA 1
ATOM 838 C C . LEU A 1 109 ? -0.509 10.777 -1.859 1.00 94.69 109 LEU A C 1
ATOM 840 O O . LEU A 1 109 ? -0.743 9.645 -2.290 1.00 94.69 109 LEU A O 1
ATOM 844 N N . SER A 1 110 ? -0.174 10.996 -0.586 1.00 95.06 110 SER A N 1
ATOM 845 C CA . SER A 1 110 ? -0.215 9.975 0.462 1.00 95.06 110 SER A CA 1
ATOM 846 C C . SER A 1 110 ? -1.502 10.103 1.271 1.00 95.06 110 SER A C 1
ATOM 848 O O . SER A 1 110 ? -1.964 11.199 1.580 1.00 95.06 110 SER A O 1
ATOM 850 N N . LEU A 1 111 ? -2.079 8.963 1.652 1.00 90.31 111 LEU A N 1
ATOM 851 C CA . LEU A 1 111 ? -3.253 8.923 2.521 1.00 90.31 111 LEU A CA 1
ATOM 852 C C . LEU A 1 111 ? -2.895 9.225 3.978 1.00 90.31 111 LEU A C 1
ATOM 854 O O . LEU A 1 111 ? -3.765 9.645 4.741 1.00 90.31 111 LEU A O 1
ATOM 858 N N . TYR A 1 112 ? -1.649 8.958 4.380 1.00 89.50 112 TYR A N 1
ATOM 859 C CA . TYR A 1 112 ? -1.228 9.034 5.778 1.00 89.50 112 TYR A CA 1
ATOM 860 C C . TYR A 1 112 ? -0.165 10.094 6.084 1.00 89.50 112 TYR A C 1
ATOM 862 O O . TYR A 1 112 ? 0.074 10.348 7.264 1.00 89.50 112 TYR A O 1
ATOM 870 N N . ALA A 1 113 ? 0.475 10.699 5.077 1.00 87.19 113 ALA A N 1
ATOM 871 C CA . ALA A 1 113 ? 1.499 11.725 5.292 1.00 87.19 113 ALA A CA 1
ATOM 872 C C . ALA A 1 113 ? 0.918 12.975 5.966 1.00 87.19 113 ALA A C 1
ATOM 874 O O . ALA A 1 113 ? 1.473 13.431 6.962 1.00 87.19 113 ALA A O 1
ATOM 875 N N . ASP A 1 114 ? -0.238 13.434 5.483 1.00 80.62 114 ASP A N 1
ATOM 876 C CA . ASP A 1 114 ? -0.997 14.558 6.037 1.00 80.62 114 ASP A CA 1
ATOM 877 C C . ASP A 1 114 ? -2.367 14.072 6.531 1.00 80.62 114 ASP A C 1
ATOM 879 O O . ASP A 1 114 ? -3.414 14.582 6.136 1.00 80.62 114 ASP A O 1
ATOM 883 N N . ALA A 1 115 ? -2.374 13.010 7.345 1.00 70.69 115 ALA A N 1
ATOM 884 C CA . ALA A 1 115 ? -3.600 12.377 7.826 1.00 70.69 115 ALA A CA 1
ATOM 885 C C . ALA A 1 115 ? -4.460 13.330 8.680 1.00 70.69 115 ALA A C 1
ATOM 887 O O . ALA A 1 115 ? -4.382 13.334 9.909 1.00 70.69 115 ALA A O 1
ATOM 888 N N . GLU A 1 116 ? -5.343 14.082 8.031 1.00 68.81 116 GLU A N 1
ATOM 889 C CA . GLU A 1 116 ? -6.485 14.737 8.654 1.00 68.81 116 GLU A CA 1
ATOM 890 C C . GLU A 1 116 ? -7.672 13.768 8.638 1.00 68.81 116 GLU A C 1
ATOM 892 O O . GLU A 1 116 ? -8.157 13.336 7.591 1.00 68.81 116 GLU A O 1
ATOM 897 N N . GLY A 1 117 ? -8.145 13.376 9.818 1.00 66.94 117 GLY A N 1
ATOM 898 C CA . GLY A 1 117 ? -9.278 12.469 9.926 1.00 66.94 117 GLY A CA 1
ATOM 899 C C . GLY A 1 117 ? -9.898 12.492 11.311 1.00 66.94 117 GLY A C 1
ATOM 900 O O . GLY A 1 117 ? -9.202 12.429 12.319 1.00 66.94 117 GLY A O 1
ATOM 901 N N . ASP A 1 118 ? -11.225 12.545 11.346 1.00 81.00 118 ASP A N 1
ATOM 902 C CA . ASP A 1 118 ? -12.010 12.406 12.568 1.00 81.00 118 ASP A CA 1
ATOM 903 C C . ASP A 1 118 ? -12.337 10.917 12.815 1.00 81.00 118 ASP A C 1
ATOM 905 O O . ASP A 1 118 ? -12.445 10.093 11.894 1.00 81.00 118 ASP A O 1
ATOM 909 N N . VAL A 1 119 ? -12.470 10.544 14.085 1.00 84.94 119 VAL A N 1
ATOM 910 C CA . VAL A 1 119 ? -12.953 9.224 14.505 1.00 84.94 119 VAL A CA 1
ATOM 911 C C . VAL A 1 119 ? -14.480 9.141 14.494 1.00 84.94 119 VAL A C 1
ATOM 913 O O . VAL A 1 119 ? -15.025 8.035 14.515 1.00 84.94 119 VAL A O 1
ATOM 916 N N . LYS A 1 120 ? -15.176 10.279 14.407 1.00 89.19 120 LYS A N 1
ATOM 917 C CA . LYS A 1 120 ? -16.635 10.350 14.329 1.00 89.19 120 LYS A CA 1
ATOM 918 C C . LYS A 1 120 ? -17.205 9.459 13.221 1.00 89.19 120 LYS A C 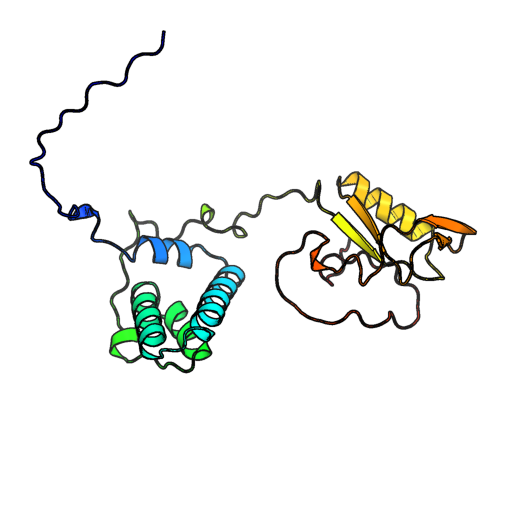1
ATOM 920 O O . LYS A 1 120 ? -16.755 9.466 12.079 1.00 89.19 120 LYS A O 1
ATOM 925 N N . GLY A 1 121 ? -18.227 8.680 13.570 1.00 85.75 121 GLY A N 1
ATOM 926 C CA . GLY A 1 121 ? -18.883 7.719 12.679 1.00 85.75 121 GLY A CA 1
ATOM 927 C C . GLY A 1 121 ? -18.180 6.361 12.572 1.00 85.75 121 GLY A C 1
ATOM 928 O O . GLY A 1 121 ? -18.754 5.430 12.004 1.00 85.75 121 GLY A O 1
ATOM 929 N N . ARG A 1 122 ? -16.976 6.190 13.143 1.00 88.50 122 ARG A N 1
ATOM 930 C CA . ARG A 1 122 ? -16.335 4.867 13.242 1.00 88.50 122 ARG A CA 1
ATOM 931 C C . ARG A 1 122 ? -17.082 3.976 14.233 1.00 88.50 122 ARG A C 1
ATOM 933 O O . ARG A 1 122 ? -17.825 4.453 15.087 1.00 88.50 122 ARG A O 1
ATOM 940 N N . VAL A 1 123 ? -16.881 2.665 14.107 1.00 87.12 123 VAL A N 1
ATOM 941 C CA . VAL A 1 123 ? -17.541 1.653 14.941 1.00 87.12 123 VAL A CA 1
ATOM 942 C C . VAL A 1 123 ? -16.494 0.858 15.714 1.00 87.12 123 VAL A C 1
ATOM 944 O O . VAL A 1 123 ? -15.592 0.287 15.113 1.00 87.12 123 VAL A O 1
ATOM 947 N N . VAL A 1 124 ? -16.642 0.763 17.031 1.00 87.56 124 VAL A N 1
ATOM 948 C CA . VAL A 1 124 ? -15.775 -0.008 17.929 1.00 87.56 124 VAL A CA 1
ATOM 949 C C . VAL A 1 124 ? -16.522 -1.240 18.424 1.00 87.56 124 VAL A C 1
ATOM 951 O O . VAL A 1 124 ? -17.650 -1.148 18.907 1.00 87.56 124 VAL A O 1
ATOM 954 N N . ALA A 1 125 ? -15.888 -2.408 18.336 1.00 86.50 125 ALA A N 1
ATOM 955 C CA . ALA A 1 125 ? -16.393 -3.613 18.980 1.00 86.50 125 ALA A CA 1
ATOM 956 C C . ALA A 1 125 ? -15.944 -3.646 20.450 1.00 86.50 125 ALA A C 1
ATOM 958 O O . ALA A 1 125 ? -14.751 -3.562 20.750 1.00 86.50 125 ALA A O 1
ATOM 959 N N . VAL A 1 126 ? -16.901 -3.797 21.362 1.00 88.44 126 VAL A N 1
ATOM 960 C CA . VAL A 1 126 ? -16.658 -3.946 22.800 1.00 88.44 126 VAL A CA 1
ATOM 961 C C . VAL A 1 126 ? -16.935 -5.395 23.165 1.00 88.44 126 VAL A C 1
ATOM 963 O O . VAL A 1 126 ? -18.057 -5.875 23.010 1.00 88.44 126 VAL A O 1
ATOM 966 N N . LEU A 1 127 ? -15.903 -6.115 23.598 1.00 87.94 127 LEU A N 1
ATOM 967 C CA . LEU A 1 127 ? -16.018 -7.539 23.901 1.00 87.94 127 LEU A CA 1
ATOM 968 C C . LEU A 1 127 ? -16.461 -7.722 25.354 1.00 87.94 127 LEU A C 1
ATOM 970 O O . LEU A 1 127 ? -15.741 -7.336 26.274 1.00 87.94 127 LEU A O 1
ATOM 974 N N . LEU A 1 128 ? -17.637 -8.318 25.546 1.00 87.06 128 LEU A N 1
ATOM 975 C CA . LEU A 1 128 ? -18.193 -8.597 26.867 1.00 87.06 128 LEU A CA 1
ATOM 976 C C . LEU A 1 128 ? -17.660 -9.917 27.445 1.00 87.06 128 LEU A C 1
ATOM 978 O O . LEU A 1 128 ? -17.216 -10.816 26.724 1.00 87.06 128 LEU A O 1
ATOM 982 N N . ASN A 1 129 ? -17.742 -10.043 28.767 1.00 85.25 129 ASN A N 1
ATOM 983 C CA . ASN A 1 129 ? -17.501 -11.271 29.523 1.00 85.25 129 ASN A CA 1
ATOM 984 C C . ASN A 1 129 ? -18.527 -11.431 30.670 1.00 85.25 129 ASN A C 1
ATOM 986 O O . ASN A 1 129 ? -19.213 -10.473 31.015 1.00 85.25 129 ASN A O 1
ATOM 990 N N . GLU A 1 130 ? -18.624 -12.623 31.274 1.00 78.50 130 GLU A N 1
ATOM 991 C CA . GLU A 1 130 ? -19.569 -12.921 32.381 1.00 78.50 130 GLU A CA 1
ATOM 992 C C . GLU A 1 130 ? -19.34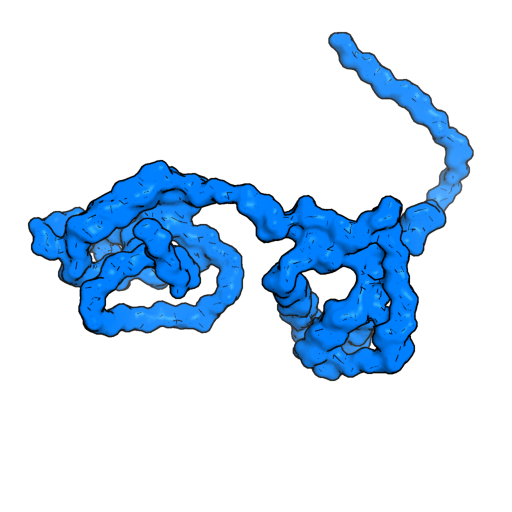7 -12.072 33.657 1.00 78.50 130 GLU A C 1
ATOM 994 O O . GLU A 1 130 ? -20.135 -12.144 34.589 1.00 78.50 130 GLU A O 1
ATOM 999 N N . ARG A 1 131 ? -18.246 -11.315 33.749 1.00 79.94 131 ARG A N 1
ATOM 1000 C CA . ARG A 1 131 ? -17.894 -10.428 34.871 1.00 79.94 131 ARG A CA 1
ATOM 1001 C C . ARG A 1 131 ? -17.526 -9.034 34.354 1.00 79.94 131 ARG A C 1
ATOM 1003 O O . ARG A 1 131 ? -16.493 -8.477 34.725 1.00 79.94 131 ARG A O 1
ATOM 1010 N N . THR A 1 132 ? -18.315 -8.515 33.416 1.00 83.94 132 THR A N 1
ATOM 1011 C CA . THR A 1 132 ? -18.076 -7.179 32.858 1.00 83.94 132 THR A CA 1
ATOM 1012 C C . THR A 1 132 ? -18.382 -6.130 33.923 1.00 83.94 132 THR A C 1
ATOM 1014 O O . THR A 1 132 ? -19.491 -6.118 34.451 1.00 83.94 132 THR A O 1
ATOM 1017 N N . SER A 1 133 ? -17.407 -5.262 34.207 1.00 88.06 133 SER A N 1
ATOM 1018 C CA . SER A 1 133 ? -17.582 -4.098 35.083 1.00 88.06 133 SER A CA 1
ATOM 1019 C C . SER A 1 133 ? -18.530 -3.098 34.429 1.00 88.06 133 SER A C 1
ATOM 1021 O O . SER A 1 133 ? -18.229 -2.566 33.352 1.00 88.06 133 SER A O 1
ATOM 1023 N N . ALA A 1 134 ? -19.676 -2.848 35.062 1.00 87.62 134 ALA A N 1
ATOM 1024 C CA . ALA A 1 134 ? -20.649 -1.869 34.589 1.00 87.62 134 ALA A CA 1
ATOM 1025 C C . ALA A 1 134 ? -20.054 -0.456 34.585 1.00 87.62 134 ALA A C 1
ATOM 1027 O O . ALA A 1 134 ? -20.255 0.306 33.637 1.00 87.62 134 ALA A O 1
ATOM 1028 N N . GLN A 1 135 ? -19.254 -0.130 35.605 1.00 87.69 135 GLN A N 1
ATOM 1029 C CA . GLN A 1 135 ? -18.593 1.166 35.723 1.00 87.69 135 GLN A CA 1
ATOM 1030 C C . GLN A 1 135 ? -17.631 1.418 34.554 1.00 87.69 135 GLN A C 1
ATOM 1032 O O . GLN A 1 135 ? -17.722 2.462 33.905 1.00 87.69 135 GLN A O 1
ATOM 1037 N N . ASP A 1 136 ? -16.760 0.454 34.243 1.00 87.12 136 ASP A N 1
ATOM 1038 C CA . ASP A 1 136 ? -15.784 0.593 33.153 1.00 87.12 136 ASP A CA 1
ATOM 1039 C C . ASP A 1 136 ? -16.484 0.670 31.794 1.00 87.12 136 ASP A C 1
ATOM 1041 O O . ASP A 1 136 ? -16.096 1.445 30.918 1.00 87.12 136 ASP A O 1
ATOM 1045 N N . LEU A 1 137 ? -17.547 -0.121 31.615 1.00 88.50 137 LEU A N 1
ATOM 1046 C CA . LEU A 1 137 ? -18.320 -0.130 30.380 1.00 88.50 137 LEU A CA 1
ATOM 1047 C C . LEU A 1 137 ? -19.015 1.214 30.145 1.00 88.50 137 LEU A C 1
ATOM 1049 O O . LEU A 1 137 ? -18.952 1.741 29.036 1.00 88.50 137 LEU A O 1
ATOM 1053 N N . VAL A 1 138 ? -19.648 1.789 31.169 1.00 89.44 138 VAL A N 1
ATOM 1054 C CA . VAL A 1 138 ? -20.308 3.098 31.062 1.00 89.44 138 VAL A CA 1
ATOM 1055 C C . VAL A 1 138 ? -19.294 4.192 30.738 1.00 89.44 138 VAL A C 1
ATOM 1057 O O . VAL A 1 138 ? -19.536 4.975 29.818 1.00 89.44 138 VAL A O 1
ATOM 1060 N N . GLN A 1 139 ? -18.147 4.218 31.424 1.00 90.44 139 GLN A N 1
ATOM 1061 C CA . GLN A 1 139 ? -17.086 5.192 31.150 1.00 90.44 139 GLN A CA 1
ATOM 1062 C C . GLN A 1 139 ? -16.584 5.089 29.705 1.00 90.44 139 GLN A C 1
ATOM 1064 O O . GLN A 1 139 ? -16.493 6.097 29.003 1.00 90.44 139 GLN A O 1
ATOM 1069 N N . LEU A 1 140 ? -16.333 3.867 29.227 1.00 88.50 140 LEU A N 1
ATOM 1070 C CA . LEU A 1 140 ? -15.911 3.620 27.851 1.00 88.50 140 LEU A CA 1
ATOM 1071 C C . LEU A 1 140 ? -16.968 4.077 26.836 1.00 88.50 140 LEU A C 1
ATOM 1073 O O . LEU A 1 140 ? -16.641 4.759 25.867 1.00 88.50 140 LEU A O 1
ATOM 1077 N N . LEU A 1 141 ? -18.235 3.709 27.037 1.00 89.75 141 LEU A N 1
ATOM 1078 C CA . LEU A 1 141 ? -19.320 4.068 26.123 1.00 89.75 141 LEU A CA 1
ATOM 1079 C C . LEU A 1 141 ? -19.526 5.584 26.055 1.00 89.75 141 LEU A C 1
ATOM 1081 O O . LEU A 1 141 ? -19.716 6.116 24.963 1.00 89.75 141 LEU A O 1
ATOM 1085 N N . GLN A 1 142 ? -19.429 6.280 27.189 1.00 91.50 142 GLN A N 1
ATOM 1086 C CA . GLN A 1 142 ? -19.506 7.739 27.244 1.00 91.50 142 GLN A CA 1
ATOM 1087 C C . GLN A 1 142 ? -18.331 8.400 26.521 1.00 91.50 142 GLN A C 1
ATOM 1089 O O . GLN A 1 142 ? -18.548 9.321 25.735 1.00 91.50 142 GLN A O 1
ATOM 1094 N N . ALA A 1 143 ? -17.105 7.909 26.728 1.00 90.06 143 ALA A N 1
ATOM 1095 C CA . ALA A 1 143 ? -15.922 8.421 26.043 1.00 90.06 143 ALA A CA 1
ATOM 1096 C C . ALA A 1 143 ? -16.026 8.247 24.517 1.00 90.06 143 ALA A C 1
ATOM 1098 O O . ALA A 1 143 ? -15.756 9.182 23.763 1.00 90.06 143 ALA A O 1
ATOM 1099 N N . LEU A 1 144 ? -16.488 7.080 24.054 1.00 89.00 144 LEU A N 1
ATOM 1100 C CA . LEU A 1 144 ? -16.715 6.815 22.630 1.00 89.00 144 LEU A CA 1
ATOM 1101 C C . LEU A 1 144 ? -17.829 7.699 22.056 1.00 89.00 144 LEU A C 1
ATOM 1103 O O . LEU A 1 144 ? -17.657 8.302 20.997 1.00 89.00 144 LEU A O 1
ATOM 1107 N N . GLN A 1 145 ? -18.948 7.833 22.769 1.00 90.50 145 GLN A N 1
ATOM 1108 C CA . GLN A 1 145 ? -20.067 8.669 22.343 1.00 90.50 145 GLN A CA 1
ATOM 1109 C C . GLN A 1 145 ? -19.686 10.155 22.273 1.00 90.50 145 GLN A C 1
ATOM 1111 O O . GLN A 1 145 ? -20.109 10.839 21.342 1.00 90.50 145 GLN A O 1
ATOM 1116 N N . ALA A 1 146 ? -18.862 10.647 23.204 1.00 91.94 146 ALA A N 1
ATOM 1117 C CA . ALA A 1 146 ? -18.354 12.020 23.192 1.00 91.94 146 ALA A CA 1
ATOM 1118 C C . ALA A 1 146 ? -17.524 12.323 21.933 1.00 91.94 146 ALA A C 1
ATOM 1120 O O . ALA A 1 146 ? -17.580 13.434 21.413 1.00 91.94 146 ALA A O 1
ATOM 1121 N N . GLN A 1 147 ? -16.823 11.317 21.402 1.00 89.75 147 GLN A N 1
ATOM 1122 C CA . GLN A 1 147 ? -16.077 11.390 20.141 1.00 89.75 147 GLN A CA 1
ATOM 1123 C C . GLN A 1 147 ? -16.938 11.036 18.908 1.00 89.75 147 GLN A C 1
ATOM 1125 O O . GLN A 1 147 ? -16.431 10.919 17.795 1.00 89.75 147 GLN A O 1
ATOM 1130 N N . GLY A 1 148 ? -18.250 10.823 19.077 1.00 89.00 148 GLY A N 1
ATOM 1131 C CA . GLY A 1 148 ? -19.160 10.436 17.995 1.00 89.00 148 GLY A CA 1
ATOM 1132 C C . GLY A 1 148 ? -18.878 9.050 17.403 1.00 89.00 148 GLY A C 1
ATOM 1133 O O . GLY A 1 148 ? -19.218 8.795 16.247 1.00 89.00 148 GLY A O 1
ATOM 1134 N N . VAL A 1 149 ? -18.240 8.169 18.174 1.00 91.12 149 VAL A N 1
ATOM 1135 C CA . VAL A 1 149 ? -17.897 6.797 17.793 1.00 91.12 149 VAL A CA 1
ATOM 1136 C C . VAL A 1 149 ? -19.018 5.856 18.232 1.00 91.12 149 VAL A C 1
ATOM 1138 O O . VAL A 1 149 ? -19.465 5.877 19.378 1.00 91.12 149 VAL A O 1
ATOM 1141 N N . HIS A 1 150 ? -19.473 4.998 17.325 1.00 88.00 150 HIS A N 1
ATOM 1142 C CA . HIS A 1 150 ? -20.479 3.983 17.623 1.00 88.00 150 HIS A CA 1
ATOM 1143 C C . HIS A 1 150 ? -19.837 2.763 18.281 1.00 88.00 150 HIS A C 1
ATOM 1145 O O . HIS A 1 150 ? -18.745 2.348 17.903 1.00 88.00 150 HIS A O 1
ATOM 1151 N N . SER A 1 151 ? -20.531 2.122 19.212 1.00 89.94 151 SER A N 1
ATOM 1152 C CA . SER A 1 151 ? -20.074 0.889 19.853 1.00 89.94 151 SER A CA 1
ATOM 1153 C C . SER A 1 151 ? -21.004 -0.283 19.531 1.00 89.94 151 SER A C 1
ATOM 1155 O O . SER A 1 151 ? -22.215 -0.126 19.378 1.00 89.94 151 SER A O 1
ATOM 1157 N N . LYS A 1 152 ? -20.432 -1.484 19.410 1.00 89.00 152 LYS A N 1
ATOM 1158 C CA . LYS A 1 152 ? -21.169 -2.749 19.289 1.00 89.00 152 LYS A CA 1
ATOM 1159 C C . LYS A 1 152 ? -20.721 -3.700 20.386 1.00 89.00 152 LYS A C 1
ATOM 1161 O O . LYS A 1 152 ? -19.563 -4.110 20.403 1.00 89.00 152 LYS A O 1
ATOM 1166 N N . LEU A 1 153 ? -21.642 -4.061 21.275 1.00 90.94 153 LEU A N 1
ATOM 1167 C CA . LEU A 1 153 ? -21.386 -5.028 22.337 1.00 90.94 153 LEU A CA 1
ATOM 1168 C C . LEU A 1 153 ? -21.414 -6.444 21.756 1.00 90.94 153 LEU A C 1
ATOM 1170 O O . LEU A 1 153 ? -22.446 -6.882 21.244 1.00 90.94 153 LEU A O 1
ATOM 1174 N N . LEU A 1 154 ? -20.284 -7.146 21.805 1.00 89.88 154 LEU A N 1
ATOM 1175 C CA . LEU A 1 154 ? -20.144 -8.488 21.246 1.00 89.88 154 LEU A CA 1
ATOM 1176 C C . LEU A 1 154 ? -19.929 -9.534 22.332 1.00 89.88 154 LEU A C 1
ATOM 1178 O O . LEU A 1 154 ? -19.200 -9.302 23.298 1.00 89.88 154 LEU A O 1
ATOM 1182 N N . TYR A 1 155 ? -20.505 -10.719 22.122 1.00 90.44 155 TYR A N 1
ATOM 1183 C CA . TYR A 1 155 ? -20.340 -11.842 23.039 1.00 90.44 155 TYR A CA 1
ATOM 1184 C C . TYR A 1 155 ? -20.223 -13.209 22.347 1.00 90.44 155 TYR A C 1
ATOM 1186 O O . TYR A 1 155 ? -20.251 -13.324 21.122 1.00 90.44 155 TYR A O 1
ATOM 1194 N N . SER A 1 156 ? -20.058 -14.277 23.131 1.00 89.25 156 SER A N 1
ATOM 1195 C CA . SER A 1 156 ? -19.969 -15.653 22.614 1.00 89.25 156 SER A CA 1
ATOM 1196 C C . SER A 1 156 ? -21.309 -16.197 22.094 1.00 89.25 156 SER A C 1
ATOM 1198 O O . SER A 1 156 ? -21.324 -17.066 21.224 1.00 89.25 156 SER A O 1
ATOM 1200 N N . ARG A 1 157 ? -22.429 -15.658 22.588 1.00 88.50 157 ARG A N 1
ATOM 1201 C CA . ARG A 1 157 ? -23.810 -16.014 22.227 1.00 88.50 157 ARG A CA 1
ATOM 1202 C C . ARG A 1 157 ? -24.688 -14.762 22.185 1.00 88.50 157 ARG A C 1
ATOM 1204 O O . ARG A 1 157 ? -24.303 -13.746 22.745 1.00 88.50 157 ARG A O 1
ATOM 1211 N N . MET A 1 158 ? -25.851 -14.841 21.539 1.00 90.25 158 MET A N 1
ATOM 1212 C CA . MET A 1 158 ? -26.860 -13.770 21.565 1.00 90.25 158 MET A CA 1
ATOM 1213 C C . MET A 1 158 ? -27.620 -13.746 22.905 1.00 90.25 158 MET A C 1
ATOM 1215 O O . MET A 1 158 ? -27.462 -14.645 23.740 1.00 90.25 158 MET A O 1
ATOM 1219 N N . GLY A 1 159 ? -28.460 -12.725 23.088 1.00 91.19 159 GLY A N 1
ATOM 1220 C CA . GLY A 1 159 ? -29.262 -12.507 24.292 1.00 91.19 159 GLY A CA 1
ATOM 1221 C C . GLY A 1 159 ? -28.693 -11.377 25.142 1.00 91.19 159 GLY A C 1
ATOM 1222 O O . GLY A 1 159 ? -28.291 -10.346 24.604 1.00 91.19 159 GLY A O 1
ATOM 1223 N N . GLU A 1 160 ? -28.644 -11.594 26.453 1.00 90.94 160 GLU A N 1
ATOM 1224 C CA . GLU A 1 160 ? -28.153 -10.622 27.432 1.00 90.94 160 GLU A CA 1
ATOM 1225 C C . GLU A 1 160 ? -27.019 -11.217 28.283 1.00 90.94 160 GLU A C 1
ATOM 1227 O O . GLU A 1 160 ? -26.950 -12.439 28.496 1.00 90.94 160 GLU A O 1
ATOM 1232 N N . VAL A 1 161 ? -26.124 -10.343 28.749 1.00 88.88 161 VAL A N 1
ATOM 1233 C CA . VAL A 1 161 ? -25.112 -10.626 29.780 1.00 88.88 161 VAL A CA 1
ATOM 1234 C C . VAL A 1 161 ? -25.434 -9.774 30.999 1.00 88.88 161 VAL A C 1
ATOM 1236 O O . VAL A 1 161 ? -25.752 -8.602 30.845 1.00 88.88 161 VAL A O 1
ATOM 1239 N N . ILE A 1 162 ? -25.342 -10.341 32.197 1.00 90.00 162 ILE A N 1
ATOM 1240 C CA . ILE A 1 162 ? -25.515 -9.579 33.436 1.00 90.00 162 ILE A CA 1
ATOM 1241 C C . ILE A 1 162 ? -24.156 -9.002 33.840 1.00 90.00 162 ILE A C 1
ATOM 1243 O O . ILE A 1 162 ? -23.176 -9.745 33.924 1.00 90.00 162 ILE A O 1
ATOM 1247 N N . ALA A 1 163 ? -24.083 -7.688 34.036 1.00 88.25 163 ALA A N 1
ATOM 1248 C CA . ALA A 1 163 ? -22.892 -7.025 34.555 1.00 88.25 163 ALA A CA 1
ATOM 1249 C C . ALA A 1 163 ? -22.727 -7.268 36.066 1.00 88.25 163 ALA A C 1
ATOM 1251 O O . ALA A 1 163 ? -23.598 -7.837 36.727 1.00 88.25 163 ALA A O 1
ATOM 1252 N N . ASP A 1 164 ? -21.600 -6.843 36.629 1.00 89.06 164 ASP A N 1
ATOM 1253 C CA . ASP A 1 164 ? -21.299 -7.015 38.055 1.00 89.06 164 ASP A CA 1
ATOM 1254 C C . ASP A 1 164 ? -22.257 -6.272 39.006 1.00 89.06 164 ASP A C 1
ATOM 1256 O O . ASP A 1 164 ? -22.492 -6.742 40.119 1.00 89.06 164 ASP A O 1
ATOM 1260 N N . ASP A 1 165 ? -22.862 -5.171 38.559 1.00 87.12 165 ASP A N 1
ATOM 1261 C CA . ASP A 1 165 ? -23.908 -4.424 39.273 1.00 87.12 165 ASP A CA 1
ATOM 1262 C C . ASP A 1 165 ? -25.321 -5.031 39.133 1.00 87.12 165 ASP A C 1
ATOM 1264 O O . ASP A 1 165 ? -26.286 -4.512 39.698 1.00 87.12 165 ASP A O 1
ATOM 1268 N N . GLY A 1 166 ? -25.454 -6.138 38.393 1.00 86.62 166 GLY A N 1
ATOM 1269 C CA . GLY A 1 166 ? -26.727 -6.798 38.108 1.00 86.62 166 GLY A CA 1
ATOM 1270 C C . GLY A 1 166 ? -27.482 -6.237 36.898 1.00 86.62 166 GLY A C 1
ATOM 1271 O O . GLY A 1 166 ? -28.580 -6.716 36.605 1.00 86.62 166 GLY A O 1
ATOM 1272 N N . SER A 1 167 ? -26.932 -5.255 36.176 1.00 86.94 167 SER A N 1
ATOM 1273 C CA . SER A 1 167 ? -27.580 -4.684 34.992 1.00 86.94 167 SER A CA 1
ATOM 1274 C C . SER A 1 167 ? -27.563 -5.650 33.792 1.00 86.94 167 SER A C 1
ATOM 1276 O O . SER A 1 167 ? -26.543 -6.290 33.516 1.00 86.94 167 SER A O 1
ATOM 1278 N N . PRO A 1 168 ? -28.679 -5.784 33.047 1.00 90.12 168 PRO A N 1
ATOM 1279 C CA . PRO A 1 168 ? -28.710 -6.567 31.819 1.00 90.12 168 PRO A CA 1
ATOM 1280 C C . PRO A 1 168 ? -28.112 -5.777 30.647 1.00 90.12 168 PRO A C 1
ATOM 1282 O O . PRO A 1 168 ? -28.541 -4.668 30.328 1.00 90.12 168 PRO A O 1
ATOM 1285 N N . LEU A 1 169 ? -27.132 -6.373 29.970 1.00 88.50 169 LEU A N 1
ATOM 1286 C CA . LEU A 1 169 ? -26.459 -5.823 28.797 1.00 88.50 169 LEU A CA 1
ATOM 1287 C C . LEU A 1 169 ? -26.923 -6.554 27.526 1.00 88.50 169 LEU A C 1
ATOM 1289 O O . LEU A 1 169 ? -26.594 -7.736 27.358 1.00 88.50 169 LEU A O 1
ATOM 1293 N N . PRO A 1 170 ? -27.641 -5.886 26.603 1.00 91.25 170 PRO A N 1
ATOM 1294 C CA . PRO A 1 170 ? -28.077 -6.502 25.357 1.00 91.25 170 PRO A CA 1
ATOM 1295 C C . PRO A 1 170 ? -26.902 -6.701 24.395 1.00 91.25 170 PRO A C 1
ATOM 1297 O O . PRO A 1 170 ? -26.107 -5.795 24.133 1.00 91.25 170 PRO A O 1
ATOM 1300 N N . ILE A 1 171 ? -26.806 -7.902 23.831 1.00 91.44 171 ILE A N 1
ATOM 1301 C CA . ILE A 1 171 ? -25.714 -8.288 22.937 1.00 91.44 171 ILE A CA 1
ATOM 1302 C C . ILE A 1 171 ? -26.094 -7.934 21.496 1.00 91.44 171 ILE A C 1
ATOM 1304 O O . ILE A 1 171 ? -27.085 -8.434 20.963 1.00 91.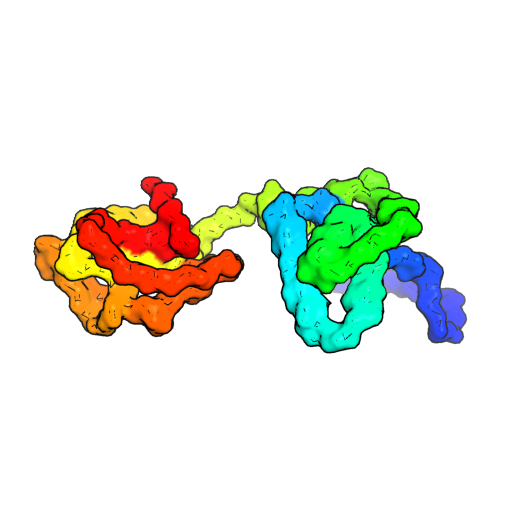44 171 ILE A O 1
ATOM 1308 N N . ALA A 1 172 ? -25.276 -7.110 20.836 1.00 89.62 172 ALA A N 1
ATOM 1309 C CA . ALA A 1 172 ? -25.510 -6.660 19.462 1.00 89.62 172 ALA A CA 1
ATOM 1310 C C . ALA A 1 172 ? -25.081 -7.690 18.400 1.00 89.62 172 ALA A C 1
ATOM 1312 O O . ALA A 1 172 ? -25.581 -7.668 17.276 1.00 89.62 172 ALA A O 1
ATOM 1313 N N . GLY A 1 173 ? -24.149 -8.587 18.726 1.00 87.50 173 GLY A N 1
ATOM 1314 C CA . GLY A 1 173 ? -23.684 -9.626 17.810 1.00 87.50 173 GLY A CA 1
ATOM 1315 C C . GLY A 1 173 ? -22.745 -10.628 18.472 1.00 87.50 173 GLY A C 1
ATOM 1316 O O . GLY A 1 173 ? -22.196 -10.382 19.546 1.00 87.50 173 GLY A O 1
ATOM 1317 N N . THR A 1 174 ? -22.537 -11.775 17.826 1.00 88.44 174 THR A N 1
ATOM 1318 C CA . THR A 1 174 ? -21.544 -12.753 18.291 1.00 88.44 174 THR A CA 1
ATOM 1319 C C . THR A 1 174 ? -20.168 -12.491 17.685 1.00 88.44 174 THR A C 1
ATOM 1321 O O . THR A 1 174 ? -20.064 -11.897 16.612 1.00 88.44 174 THR A O 1
ATOM 1324 N N . PHE A 1 175 ? -19.097 -12.993 18.309 1.00 83.69 175 PHE A N 1
ATOM 1325 C CA . PHE A 1 175 ? -17.736 -12.878 17.752 1.00 83.69 175 PHE A CA 1
ATOM 1326 C C . PHE A 1 175 ? -17.618 -13.429 16.321 1.00 83.69 175 PHE A C 1
ATOM 1328 O O . PHE A 1 175 ? -16.874 -12.891 15.504 1.00 83.69 175 PHE A O 1
ATOM 1335 N N . ALA A 1 176 ? -18.357 -14.499 16.015 1.00 82.62 176 ALA A N 1
ATOM 1336 C CA . ALA A 1 176 ? -18.381 -15.101 14.685 1.00 82.62 176 ALA A CA 1
ATOM 1337 C C . ALA A 1 176 ? -19.267 -14.318 13.703 1.00 82.62 176 ALA A C 1
ATOM 1339 O O . ALA A 1 176 ? -18.904 -14.175 12.539 1.00 82.62 176 ALA A O 1
ATOM 1340 N N . GLY A 1 177 ? -20.411 -13.801 14.167 1.00 81.06 177 GLY A N 1
ATOM 1341 C CA . GLY A 1 177 ? -21.337 -13.016 13.346 1.00 81.06 177 GLY A CA 1
ATOM 1342 C C . GLY A 1 177 ? -20.873 -11.581 13.088 1.00 81.06 177 GLY A C 1
ATOM 1343 O O . GLY A 1 177 ? -21.373 -10.917 12.186 1.00 81.06 177 GLY A O 1
ATOM 1344 N N . SER A 1 178 ? -19.920 -11.080 13.871 1.00 81.38 178 SER A N 1
ATOM 1345 C CA . SER A 1 178 ? -19.336 -9.744 13.735 1.00 81.38 178 SER A CA 1
ATOM 1346 C C . SER A 1 178 ? -17.815 -9.824 13.888 1.00 81.38 178 SER A C 1
ATOM 1348 O O . SER A 1 178 ? -17.267 -9.390 14.903 1.00 81.38 178 SER A O 1
ATOM 1350 N N . PRO A 1 179 ? -17.107 -10.409 12.898 1.00 77.12 179 PRO A N 1
ATOM 1351 C CA . PRO A 1 179 ? -15.656 -10.507 12.945 1.00 77.12 179 PRO A CA 1
ATOM 1352 C C . PRO A 1 179 ? -15.027 -9.111 12.898 1.00 77.12 179 PRO A C 1
ATOM 1354 O O . PRO A 1 179 ? -15.622 -8.162 12.381 1.00 77.12 179 PRO A O 1
ATOM 1357 N N . SER A 1 180 ? -13.784 -8.993 13.372 1.00 69.19 180 SER A N 1
ATOM 1358 C CA . SER A 1 180 ? -13.080 -7.709 13.529 1.00 69.19 180 SER A CA 1
ATOM 1359 C C . SER A 1 180 ? -13.000 -6.858 12.253 1.00 69.19 180 SER A C 1
ATOM 1361 O O . SER A 1 180 ? -12.901 -5.640 12.347 1.00 69.19 180 SER A O 1
ATOM 1363 N N . LEU A 1 181 ? -13.102 -7.476 11.071 1.00 56.78 181 LEU A N 1
ATOM 1364 C CA . LEU A 1 181 ? -13.149 -6.791 9.771 1.00 56.78 181 LEU A CA 1
ATOM 1365 C C . LEU A 1 181 ? -14.356 -5.845 9.629 1.00 56.78 181 LEU A C 1
ATOM 1367 O O . LEU A 1 181 ? -14.289 -4.859 8.905 1.00 56.78 181 LEU A O 1
ATOM 1371 N N . THR A 1 182 ? -15.458 -6.123 10.329 1.00 62.00 182 THR A N 1
ATOM 1372 C CA . THR A 1 182 ? -16.699 -5.329 10.254 1.00 62.00 182 THR A CA 1
ATOM 1373 C C . THR A 1 182 ? -16.696 -4.099 11.172 1.00 62.00 182 THR A C 1
ATOM 1375 O O . THR A 1 182 ? -17.569 -3.243 11.052 1.00 62.00 182 THR A O 1
ATOM 1378 N N . GLY A 1 183 ? -15.702 -3.978 12.060 1.00 54.59 183 GLY A N 1
ATOM 1379 C CA . GLY A 1 183 ? -15.517 -2.855 12.989 1.00 54.59 183 GLY A CA 1
ATOM 1380 C C . GLY A 1 183 ? -14.695 -1.695 12.416 1.00 54.59 183 GLY A C 1
ATOM 1381 O O . GLY A 1 183 ? -13.924 -1.083 13.141 1.00 54.59 183 GLY A O 1
ATOM 1382 N N . GLY A 1 184 ? -14.795 -1.415 11.112 1.00 41.94 184 GLY A N 1
ATOM 1383 C CA . GLY A 1 184 ? -14.145 -0.246 10.502 1.00 41.94 184 GLY A CA 1
ATOM 1384 C C . GLY A 1 184 ? -12.627 -0.350 10.289 1.00 41.94 184 GLY A C 1
ATOM 1385 O O . GLY A 1 184 ? -11.958 0.679 10.203 1.00 41.94 184 GLY A O 1
ATOM 1386 N N . CYS A 1 185 ? -12.063 -1.557 10.183 1.00 40.03 185 CYS A N 1
ATOM 1387 C CA . CYS A 1 185 ? -10.643 -1.748 9.867 1.00 40.03 185 CYS A CA 1
ATOM 1388 C C . CYS A 1 185 ? -10.460 -2.594 8.600 1.00 40.03 185 CYS A C 1
ATOM 1390 O O . CYS A 1 185 ? -10.696 -3.801 8.612 1.00 40.03 185 CYS A O 1
ATOM 1392 N N . GLY A 1 186 ? -10.006 -1.958 7.516 1.00 34.62 186 GLY A N 1
ATOM 1393 C CA . GLY A 1 186 ? -9.389 -2.631 6.373 1.00 34.62 186 GLY A CA 1
ATOM 1394 C C . GLY A 1 186 ? -7.875 -2.698 6.578 1.00 34.62 186 GLY A C 1
ATOM 1395 O O . GLY A 1 186 ? -7.251 -1.666 6.799 1.00 34.62 186 GLY A O 1
ATOM 1396 N N . GLY A 1 187 ? -7.291 -3.897 6.548 1.00 31.75 187 GLY A N 1
ATOM 1397 C CA . GLY A 1 187 ? -5.837 -4.098 6.622 1.00 31.75 187 GLY A CA 1
ATOM 1398 C C . GLY A 1 187 ? -5.446 -5.337 7.428 1.00 31.75 187 GLY A C 1
ATOM 1399 O O . GLY A 1 187 ? -5.942 -5.549 8.529 1.00 31.75 187 GLY A O 1
ATOM 1400 N N . GLY A 1 188 ? -4.612 -6.194 6.839 1.00 37.12 188 GLY A N 1
ATOM 1401 C CA . GLY A 1 188 ? -4.377 -7.581 7.242 1.00 37.12 188 GLY A CA 1
ATOM 1402 C C . GLY A 1 188 ? -3.741 -7.809 8.618 1.00 37.12 188 GLY A C 1
ATOM 1403 O O . GLY A 1 188 ? -2.704 -7.249 8.940 1.00 37.12 188 GLY A O 1
ATOM 1404 N N . ALA A 1 189 ? -4.320 -8.750 9.371 1.00 32.50 189 ALA A N 1
ATOM 1405 C CA . ALA A 1 189 ? -3.612 -9.741 10.189 1.00 32.50 189 ALA A CA 1
ATOM 1406 C C . ALA A 1 189 ? -4.611 -10.823 10.643 1.00 32.50 189 ALA A C 1
ATOM 1408 O O . ALA A 1 189 ? -5.487 -10.584 11.474 1.00 32.50 189 ALA A O 1
ATOM 1409 N N . ARG A 1 190 ? -4.499 -12.040 10.092 1.00 35.47 190 ARG A N 1
ATOM 1410 C CA . ARG A 1 190 ? -5.295 -13.202 10.523 1.00 35.47 190 ARG A CA 1
ATOM 1411 C C . ARG A 1 190 ? -4.698 -13.782 11.808 1.00 35.47 190 ARG A C 1
ATOM 1413 O O . ARG A 1 190 ? -3.886 -14.700 11.749 1.00 35.47 190 ARG A O 1
ATOM 1420 N N . ARG A 1 191 ? -5.129 -13.309 12.975 1.00 34.12 191 ARG A N 1
ATOM 1421 C CA . ARG A 1 191 ? -5.087 -14.131 14.196 1.00 34.12 191 ARG A CA 1
ATOM 1422 C C . ARG A 1 191 ? -6.514 -14.465 14.609 1.00 34.12 191 ARG 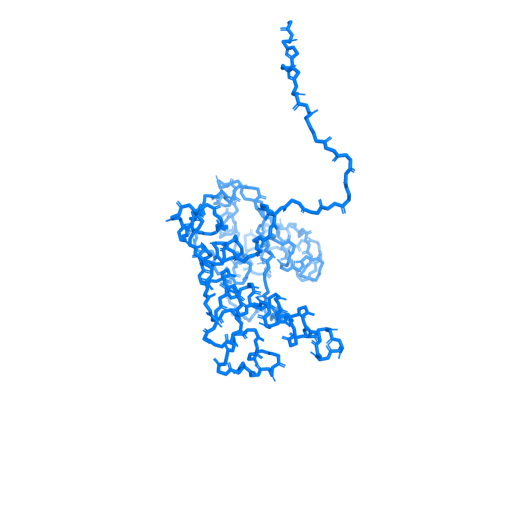A C 1
ATOM 1424 O O . ARG A 1 191 ? -7.361 -13.580 14.694 1.00 34.12 191 ARG A O 1
ATOM 1431 N N . ARG A 1 192 ? -6.792 -15.762 14.805 1.00 32.84 192 ARG A N 1
ATOM 1432 C CA . ARG A 1 192 ? -8.061 -16.222 15.389 1.00 32.84 192 ARG A CA 1
ATOM 1433 C C . ARG A 1 192 ? -8.236 -15.549 16.755 1.00 32.84 192 ARG A C 1
ATOM 1435 O O . ARG A 1 192 ? -7.247 -15.472 17.484 1.00 32.84 192 ARG A O 1
ATOM 1442 N N . PRO A 1 193 ? -9.456 -15.138 17.136 1.00 37.50 193 PRO A N 1
ATOM 1443 C CA . PRO A 1 193 ? -9.713 -14.721 18.500 1.00 37.50 193 PRO A CA 1
ATOM 1444 C C . PRO A 1 193 ? -9.408 -15.889 19.439 1.00 37.50 193 PRO A C 1
ATOM 1446 O O . PRO A 1 193 ? -10.091 -16.913 19.401 1.00 37.50 193 PRO A O 1
ATOM 1449 N N . GLN A 1 194 ? -8.348 -15.771 20.236 1.00 36.19 194 GLN A N 1
ATOM 1450 C CA . GLN A 1 194 ? -8.175 -16.647 21.385 1.00 36.19 194 GLN A CA 1
ATOM 1451 C C . GLN A 1 194 ? -9.215 -16.258 22.433 1.00 36.19 194 GLN A C 1
ATOM 1453 O O . GLN A 1 194 ? -9.511 -15.077 22.627 1.00 36.19 194 GLN A O 1
ATOM 1458 N N . ARG A 1 195 ? -9.791 -17.280 23.071 1.00 38.84 195 ARG A N 1
ATOM 1459 C CA . ARG A 1 195 ? -10.642 -17.141 24.253 1.00 38.84 195 ARG A CA 1
ATOM 1460 C C . ARG A 1 195 ? -9.914 -16.217 25.241 1.00 38.84 195 ARG A C 1
ATOM 1462 O O . ARG A 1 195 ? -8.742 -16.486 25.494 1.00 38.84 195 ARG A O 1
ATOM 1469 N N . PRO A 1 196 ? -10.539 -15.148 25.762 1.00 41.06 196 PRO A N 1
ATOM 1470 C CA . PRO A 1 196 ? -9.891 -14.327 26.773 1.00 41.06 196 PRO A CA 1
ATOM 1471 C C . PRO A 1 196 ? -9.573 -15.220 27.974 1.00 41.06 196 PRO A C 1
ATOM 1473 O O . PRO A 1 196 ? -10.479 -15.780 28.598 1.00 41.06 196 PRO A O 1
ATOM 1476 N N . GLU A 1 197 ? -8.283 -15.424 28.233 1.00 34.81 197 GLU A N 1
ATOM 1477 C CA . GLU A 1 197 ? -7.831 -16.053 29.465 1.00 34.81 197 GLU A CA 1
ATOM 1478 C C . GLU A 1 197 ? -8.112 -15.104 30.633 1.00 34.81 197 GLU A C 1
ATOM 1480 O O . GLU A 1 197 ? -8.126 -13.882 30.501 1.00 34.81 197 GLU A O 1
ATOM 1485 N N . SER A 1 198 ? -8.452 -15.722 31.755 1.00 37.16 198 SER A N 1
ATOM 1486 C CA . SER A 1 198 ? -8.986 -15.153 32.987 1.00 37.16 198 SER A CA 1
ATOM 1487 C C . SER A 1 198 ? -8.425 -13.789 33.411 1.00 37.16 198 SER A C 1
ATOM 1489 O O . SER A 1 198 ? -7.230 -13.664 33.657 1.00 37.16 198 SER A O 1
ATOM 1491 N N . GLY A 1 199 ? -9.337 -12.845 33.672 1.00 33.06 199 GLY A N 1
ATOM 1492 C CA . GLY A 1 199 ? -9.108 -11.691 34.551 1.00 33.06 199 GLY A CA 1
ATOM 1493 C C . GLY A 1 199 ? -9.393 -10.343 33.894 1.00 33.06 199 GLY A C 1
ATOM 1494 O O . GLY A 1 199 ? -8.566 -9.857 33.143 1.00 33.06 199 GLY A O 1
ATOM 1495 N N . ALA A 1 200 ? -10.557 -9.757 34.199 1.00 39.22 200 ALA A N 1
ATOM 1496 C CA . ALA A 1 200 ? -10.879 -8.325 34.104 1.00 39.22 200 ALA A CA 1
ATOM 1497 C C . ALA A 1 200 ? -10.299 -7.543 32.908 1.00 39.22 200 ALA A C 1
ATOM 1499 O O . ALA A 1 200 ? -9.497 -6.629 33.085 1.00 39.22 200 ALA A O 1
ATOM 1500 N N . VAL A 1 201 ? -10.741 -7.845 31.684 1.00 40.06 201 VAL A N 1
ATOM 1501 C CA . VAL A 1 201 ? -10.446 -6.964 30.550 1.00 40.06 201 VAL A CA 1
ATOM 1502 C C . VAL A 1 201 ? -11.709 -6.683 29.734 1.00 40.06 201 VAL A C 1
ATOM 1504 O O . VAL A 1 201 ? -12.039 -7.419 28.804 1.00 40.06 201 VAL A O 1
ATOM 1507 N N . THR A 1 202 ? -12.390 -5.576 30.044 1.00 43.66 202 THR A N 1
ATOM 1508 C CA . THR A 1 202 ? -13.287 -4.879 29.104 1.00 43.66 202 THR A CA 1
ATOM 1509 C C . THR A 1 202 ? -12.400 -4.175 28.077 1.00 43.66 202 THR A C 1
ATOM 1511 O O . THR A 1 202 ? -12.139 -2.980 28.161 1.00 43.66 202 THR A O 1
ATOM 1514 N N . ARG A 1 203 ? -11.812 -4.924 27.138 1.00 43.12 203 ARG A N 1
ATOM 1515 C CA . ARG A 1 203 ? -10.974 -4.318 26.094 1.00 43.12 203 ARG A CA 1
ATOM 1516 C C . ARG A 1 203 ? -11.882 -3.788 24.991 1.00 43.12 203 ARG A C 1
ATOM 1518 O O . ARG A 1 203 ? -12.527 -4.566 24.288 1.00 43.12 203 ARG A O 1
ATOM 1525 N N . ALA A 1 204 ? -11.884 -2.471 24.806 1.00 38.66 204 ALA A N 1
ATOM 1526 C CA . ALA A 1 204 ? -12.263 -1.874 23.535 1.00 38.66 204 ALA A CA 1
ATOM 1527 C C . ALA A 1 204 ? -11.199 -2.284 22.515 1.00 38.66 204 ALA A C 1
ATOM 1529 O O . ALA A 1 204 ? -10.035 -1.897 22.628 1.00 38.66 204 ALA A O 1
ATOM 1530 N N . ILE A 1 205 ? -11.570 -3.139 21.564 1.00 44.81 205 ILE A N 1
ATOM 1531 C CA . ILE A 1 205 ? -10.649 -3.581 20.524 1.00 44.81 205 ILE A CA 1
ATOM 1532 C C . ILE A 1 205 ? -11.121 -2.997 19.204 1.00 44.81 205 ILE A C 1
ATOM 1534 O O . ILE A 1 205 ? -12.071 -3.483 18.595 1.00 44.81 205 ILE A O 1
ATOM 1538 N N . THR A 1 206 ? -10.384 -2.012 18.705 1.00 38.91 206 THR A N 1
ATOM 1539 C CA . THR A 1 206 ? -10.298 -1.775 17.263 1.00 38.91 206 THR A CA 1
ATOM 1540 C C . THR A 1 206 ? -9.040 -2.452 16.756 1.00 38.91 206 THR A C 1
ATOM 1542 O O . THR A 1 206 ? -7.937 -2.136 17.196 1.00 38.91 206 THR A O 1
ATOM 1545 N N . CYS A 1 207 ? -9.185 -3.400 15.832 1.00 46.25 207 CYS A N 1
ATOM 1546 C CA . CYS A 1 207 ? -8.042 -4.001 15.138 1.00 46.25 207 CYS A CA 1
ATOM 1547 C C . CYS A 1 207 ? -6.975 -4.651 16.044 1.00 46.25 207 CYS A C 1
ATOM 1549 O O . CYS A 1 207 ? -5.786 -4.582 15.750 1.00 46.25 207 CYS A O 1
ATOM 1551 N N . TRP A 1 208 ? -7.363 -5.253 17.172 1.00 37.94 208 TRP A N 1
ATOM 1552 C CA . TRP A 1 208 ? -6.415 -5.874 18.116 1.00 37.94 208 TRP A CA 1
ATOM 1553 C C . TRP A 1 208 ? -5.333 -4.923 18.664 1.00 37.94 208 TRP A C 1
ATOM 1555 O O . TRP A 1 208 ? -4.356 -5.389 19.249 1.00 37.94 208 TRP A O 1
ATOM 1565 N N . LYS A 1 209 ? -5.522 -3.600 18.543 1.00 31.78 209 LYS A N 1
ATOM 1566 C CA . LYS A 1 209 ? -4.705 -2.585 19.212 1.00 31.78 209 LYS A CA 1
ATOM 1567 C C . LYS A 1 209 ? -5.489 -1.995 20.391 1.00 31.78 209 LYS A C 1
ATOM 1569 O O . LYS A 1 209 ? -6.674 -1.700 20.226 1.00 31.78 209 LYS A O 1
ATOM 1574 N N . PRO A 1 210 ? -4.869 -1.849 21.575 1.00 37.22 210 PRO A N 1
ATOM 1575 C CA . PRO A 1 210 ? -5.491 -1.128 22.676 1.00 37.22 210 PRO A CA 1
ATOM 1576 C C . PRO A 1 210 ? -5.702 0.332 22.258 1.00 37.22 210 PRO A C 1
ATOM 1578 O O . PRO A 1 210 ? -4.760 0.985 21.810 1.00 37.22 210 PRO A O 1
ATOM 1581 N N . ILE A 1 211 ? -6.930 0.829 22.395 1.00 40.88 211 ILE A N 1
ATOM 1582 C CA . ILE A 1 211 ? -7.184 2.269 22.426 1.00 40.88 211 ILE A CA 1
ATOM 1583 C C . ILE A 1 211 ? -6.924 2.690 23.872 1.00 40.88 211 ILE A C 1
ATOM 1585 O O . ILE A 1 211 ? -7.670 2.285 24.761 1.00 40.88 211 ILE A O 1
ATOM 1589 N N . ASN A 1 212 ? -5.857 3.451 24.112 1.00 28.56 212 ASN A N 1
ATOM 1590 C CA . ASN A 1 212 ? -5.809 4.295 25.301 1.00 28.56 212 ASN A CA 1
ATOM 1591 C C . ASN A 1 212 ? -6.611 5.549 24.954 1.00 28.56 212 ASN A C 1
ATOM 1593 O O . ASN A 1 212 ? -6.207 6.289 24.056 1.00 28.56 212 ASN A O 1
ATOM 1597 N N . ILE A 1 213 ? -7.759 5.718 25.607 1.00 40.53 213 ILE A N 1
ATOM 1598 C CA . ILE A 1 213 ? -8.456 7.005 25.700 1.00 40.53 213 ILE A CA 1
ATOM 1599 C C . ILE A 1 213 ? -8.008 7.642 27.011 1.00 40.53 213 ILE A C 1
ATOM 1601 O O . ILE A 1 213 ? -7.956 6.890 28.011 1.00 40.53 213 ILE A O 1
#

Sequence (213 aa):
MALSPPPSASTAKKSASAAPSFGEYYAQPRLFWLSQTPIEQQHIIDGFSFELSKVVRTWIRERVVDHLAHIDTKLAEAVGANLGIELSDDQRNITLPAPVNGVEKDPSLSLYADAEGDVKGRVVAVLLNERTSAQDLVQLLQALQAQGVHSKLLYSRMGEVIADDGSPLPIAGTFAGSPSLTGGCGGGARRRPQRPESGAVTRAITCWKPINI

pLDDT: mean 82.38, std 20.35, range [28.56, 98.5]

Secondary structure (DSSP, 8-state):
-PPPPPPPP----------GGG---SHHHHHHHHHS-HHHHHHHHHHHHHHHHT-S-HHHHHHHHHHHHHH-HHHHHHHHHHHT-PPPHHHHT--PPPPBTTBS--GGG-SSTT-----TT-EEEEE--TT--HHHHHHHHHHHHHTT-EEEEEESSSSEEE-TTS-EEE--EETTTS-GGGSS--S----------SS----EEETTEE---

Organism: Klebsiella pneumoniae subsp. ozaenae (NCBI:txid574)